Protein AF-Q57XA1-F1 (afdb_monomer_lite)

Sequence (228 aa):
MVARLRQYEQRHKIPHQPVVREASSTSRVACGVATNNVSLFPSSASLSAKTSRSQSVKPSIHKIPSRSLSLVQSVSSKTSTRKEMASLTREAAEMLNPTHRLKGLASIDVPDELFHGVEFAPPPQCFRPAWSLIGTFKTDVHTLVSVDTYEGSVKWYQQSPKGGFHRMCASTSVITSVQMANAEGSPLGEYLVVINTSIRPSRITFGFKKSTDARKMVVLLTPPPHHA

GO terms:
  GO:0000776 kinetochore (C, IDA)
  GO:0007059 chromosome segregation (P, IMP)
  GO:0005515 protein binding (F, IPI)

pLDDT: mean 72.62, std 19.36, range [41.16, 98.12]

Secondary structure (DSSP, 8-state):
-GGGTTTTTTS----------------------------------------------PPP--PPP--PPP-PPP------------------SSS---------TT-----GGGGTT---PPPPEEE--SEEEETTEEEE--SPEEEETTTTEEEEEEE-TTS-EEEEEEEGGGEEEEEEEE-TT-TT-SEEEEEEESSSSSEEEEEES-HHHHHHHHHHHSPPP---

Radius of gyration: 30.17 Å; chains: 1; bounding box: 62×92×66 Å

InterPro domains:
  IPR057317 PH-like domain, trypanosoma [PF23732] (126-222)

Organism: Trypanosoma brucei brucei (strain 927/4 GUTat10.1) (NCBI:txid185431)

Foldseek 3Di:
DVVVPVVVVVPPPDDDDDDDDDPPPDPDPDDDDPPPDDDPDDDDDDDDDDDDDDDDDDDDDDDDDDDDDDDDDDDDDDDDDDDDDDDDDDDPPVVPPPPVPVPDVDPDPDPPVVCVPVPPQPDWDWFAFQWKDFQHDIDGFPWIFTQRLPQQKTWGWTQDPVGDIDIDMDGLVFFPAWDWDADPPDPRARIKIWTAGNDPVRIMITGHNDPVRSVVVRVSSGPDPPPD

Structure (mmCIF, N/CA/C/O backbone):
data_AF-Q57XA1-F1
#
_entry.id   AF-Q57XA1-F1
#
loop_
_atom_site.group_PDB
_atom_site.id
_atom_site.type_symbol
_atom_site.label_atom_id
_atom_site.label_alt_id
_atom_site.label_comp_id
_atom_site.label_asym_id
_atom_site.label_entity_id
_atom_site.label_seq_id
_atom_site.pdbx_PDB_ins_code
_atom_site.Cartn_x
_atom_site.Cartn_y
_atom_site.Cartn_z
_atom_site.occupancy
_atom_site.B_iso_or_equiv
_atom_site.auth_seq_id
_atom_site.auth_comp_id
_atom_site.auth_asym_id
_atom_site.auth_atom_id
_atom_site.pdbx_PDB_model_num
ATOM 1 N N . MET A 1 1 ? -9.920 48.687 42.614 1.00 55.25 1 MET A N 1
ATOM 2 C CA . MET A 1 1 ? -10.272 47.894 41.408 1.00 55.25 1 MET A CA 1
ATOM 3 C C . MET A 1 1 ? -10.346 46.381 41.648 1.00 55.25 1 MET A C 1
ATOM 5 O O . MET A 1 1 ? -11.162 45.736 41.009 1.00 55.25 1 MET A O 1
ATOM 9 N N . VAL A 1 2 ? -9.581 45.815 42.591 1.00 54.84 2 VAL A N 1
ATOM 10 C CA . VAL A 1 2 ? -9.516 44.357 42.846 1.00 54.84 2 VAL A CA 1
ATOM 11 C C . VAL A 1 2 ? -10.829 43.743 43.378 1.00 54.84 2 VAL A C 1
ATOM 13 O O . VAL A 1 2 ? -11.123 42.584 43.112 1.00 54.84 2 VAL A O 1
ATOM 16 N N . ALA A 1 3 ? -11.685 44.522 44.049 1.00 56.94 3 ALA A N 1
ATOM 17 C CA . ALA A 1 3 ? -12.933 44.009 44.626 1.00 56.94 3 ALA A CA 1
ATOM 18 C C . ALA A 1 3 ? -14.027 43.647 43.596 1.00 56.94 3 ALA A C 1
ATOM 20 O O . ALA A 1 3 ? -14.926 42.877 43.920 1.00 56.94 3 ALA A O 1
ATOM 21 N N . ARG A 1 4 ? -13.961 44.149 42.351 1.00 55.81 4 ARG A N 1
ATOM 22 C CA . ARG A 1 4 ? -14.987 43.855 41.328 1.00 55.81 4 ARG A CA 1
ATOM 23 C C . ARG A 1 4 ? -14.787 42.523 40.598 1.00 55.81 4 ARG A C 1
ATOM 25 O O . ARG A 1 4 ? -15.736 42.029 40.002 1.00 55.81 4 ARG A O 1
ATOM 32 N N . LEU A 1 5 ? -13.601 41.917 40.668 1.00 55.25 5 LEU A N 1
ATOM 33 C CA . LEU A 1 5 ? -13.306 40.679 39.935 1.00 55.25 5 LEU A CA 1
ATOM 34 C C . LEU A 1 5 ? -13.911 39.424 40.585 1.00 55.25 5 LEU A C 1
ATOM 36 O O . LEU A 1 5 ? -14.306 38.510 39.869 1.00 55.25 5 LEU A O 1
ATOM 40 N N . ARG A 1 6 ? -14.102 39.397 41.912 1.00 58.38 6 ARG A N 1
ATOM 41 C CA . ARG A 1 6 ? -14.698 38.223 42.586 1.00 58.38 6 ARG A CA 1
ATOM 42 C C . ARG A 1 6 ? -16.194 38.045 42.325 1.00 58.38 6 ARG A C 1
ATOM 44 O O . ARG A 1 6 ? -16.703 36.940 42.458 1.00 58.38 6 ARG A O 1
ATOM 51 N N . GLN A 1 7 ? -16.905 39.100 41.933 1.00 62.75 7 GLN A N 1
ATOM 52 C CA . GLN A 1 7 ? -18.352 39.013 41.720 1.00 62.75 7 GLN A CA 1
ATOM 53 C C . GLN A 1 7 ? -18.722 38.410 40.352 1.00 62.75 7 GLN A C 1
ATOM 55 O O . GLN A 1 7 ? -19.844 37.939 40.176 1.00 62.75 7 GLN A O 1
ATOM 60 N N . TYR A 1 8 ? -17.788 38.380 39.394 1.00 57.25 8 TYR A N 1
ATOM 61 C CA . TYR A 1 8 ? -18.039 37.821 38.061 1.00 57.25 8 TYR A CA 1
ATOM 62 C C . TYR A 1 8 ? -17.941 36.287 38.039 1.00 57.25 8 TYR A C 1
ATOM 64 O O . TYR A 1 8 ? -18.699 35.619 37.339 1.00 57.25 8 TYR A O 1
ATOM 72 N N . GLU A 1 9 ? -17.073 35.710 38.873 1.00 58.28 9 GLU A N 1
ATOM 73 C CA . GLU A 1 9 ? -16.818 34.263 38.892 1.00 58.28 9 GLU A CA 1
ATOM 74 C C . GLU A 1 9 ? -18.008 33.444 39.427 1.00 58.28 9 GLU A C 1
ATOM 76 O O . GLU A 1 9 ? -18.169 32.269 39.106 1.00 58.28 9 GLU A O 1
ATOM 81 N N . GLN A 1 10 ? -18.910 34.070 40.187 1.00 62.03 10 GLN A N 1
ATOM 82 C CA . GLN A 1 10 ? -20.033 33.372 40.816 1.00 62.03 10 GLN A CA 1
ATOM 83 C C . GLN A 1 10 ? -21.253 33.179 39.898 1.00 62.03 10 GLN A C 1
ATOM 85 O O . GLN A 1 10 ? -22.143 32.400 40.237 1.00 62.03 10 GLN A O 1
ATOM 90 N N . ARG A 1 11 ? -21.314 33.845 38.733 1.00 64.69 11 ARG A N 1
ATOM 91 C CA . ARG A 1 11 ? -22.500 33.807 37.849 1.00 64.69 11 ARG A CA 1
ATOM 92 C C . ARG A 1 11 ? -22.441 32.799 36.700 1.00 64.69 11 ARG A C 1
ATOM 94 O O . ARG A 1 11 ? -23.468 32.567 36.075 1.00 64.69 11 ARG A O 1
ATOM 101 N N . HIS A 1 12 ? -21.305 32.147 36.455 1.00 59.97 12 HIS A N 1
ATOM 102 C CA . HIS A 1 12 ? -21.148 31.216 35.326 1.00 59.97 12 HIS A CA 1
ATOM 103 C C . HIS A 1 12 ? -20.945 29.756 35.750 1.00 59.97 12 HIS A C 1
ATOM 105 O O . HIS A 1 12 ? -20.229 28.996 35.101 1.00 59.97 12 HIS A O 1
ATOM 111 N N . LYS A 1 13 ? -21.611 29.333 36.831 1.00 59.94 13 LYS A N 1
ATOM 112 C CA . LYS A 1 13 ? -21.664 27.921 37.222 1.00 59.94 13 LYS A CA 1
ATOM 113 C C . LYS A 1 13 ? -22.643 27.185 36.299 1.00 59.94 13 LYS A C 1
ATOM 115 O O . LYS A 1 13 ? -23.842 27.134 36.555 1.00 59.94 13 LYS A O 1
ATOM 120 N N . ILE A 1 14 ? -22.119 26.680 35.185 1.00 70.25 14 ILE A N 1
ATOM 121 C CA . ILE A 1 14 ? -22.857 25.876 34.206 1.00 70.25 14 ILE A CA 1
ATOM 122 C C . ILE A 1 14 ? -23.334 24.587 34.903 1.00 70.25 14 ILE A C 1
ATOM 124 O O . ILE A 1 14 ? -22.508 23.877 35.484 1.00 70.25 14 ILE A O 1
ATOM 128 N N . PRO A 1 15 ? -24.642 24.270 34.891 1.00 67.56 15 PRO A N 1
ATOM 129 C CA . PRO A 1 15 ? -25.155 23.046 35.489 1.00 67.56 15 PRO A CA 1
ATOM 130 C C . PRO A 1 15 ? -24.659 21.828 34.701 1.00 67.56 15 PRO A C 1
ATOM 132 O O . PRO A 1 15 ? -24.890 21.703 33.499 1.00 67.56 15 PRO A O 1
ATOM 135 N N . HIS A 1 16 ? -23.968 20.928 35.401 1.00 58.66 16 HIS A N 1
ATOM 136 C CA . HIS A 1 16 ? -23.569 19.623 34.891 1.00 58.66 16 HIS A CA 1
ATOM 137 C C . HIS A 1 16 ? -24.815 18.822 34.490 1.00 58.66 16 HIS A C 1
ATOM 139 O O . HIS A 1 16 ? -25.576 18.374 35.344 1.00 58.66 16 HIS A O 1
ATOM 145 N N . GLN A 1 17 ? -25.013 18.638 33.185 1.00 60.62 17 GLN A N 1
ATOM 146 C CA . GLN A 1 17 ? -25.978 17.683 32.648 1.00 60.62 17 GLN A CA 1
ATOM 147 C C . GLN A 1 17 ? -25.493 16.250 32.949 1.00 60.62 17 GLN A C 1
ATOM 149 O O . GLN A 1 17 ? -24.333 15.932 32.658 1.00 60.62 17 GLN A O 1
ATOM 154 N N . PRO A 1 18 ? -26.331 15.378 33.537 1.00 64.50 18 PRO A N 1
ATOM 155 C CA . PRO A 1 18 ? -25.977 13.988 33.785 1.00 64.50 18 PRO A CA 1
ATOM 156 C C . PRO A 1 18 ? -25.873 13.224 32.459 1.00 64.50 18 PRO A C 1
ATOM 158 O O . PRO A 1 18 ? -26.825 13.129 31.689 1.00 64.50 18 PRO A O 1
ATOM 161 N N . VAL A 1 19 ? -24.692 12.663 32.200 1.00 65.19 19 VAL A N 1
ATOM 162 C CA . VAL A 1 19 ? -24.427 11.792 31.051 1.00 65.19 19 VAL A CA 1
ATOM 163 C C . VAL A 1 19 ? -25.206 10.488 31.234 1.00 65.19 19 VAL A C 1
ATOM 165 O O . VAL A 1 19 ? -24.823 9.627 32.028 1.00 65.19 19 VAL A O 1
ATOM 168 N N . VAL A 1 20 ? -26.303 10.344 30.491 1.00 63.12 20 VAL A N 1
ATOM 169 C CA . VAL A 1 20 ? -27.040 9.086 30.346 1.00 63.12 20 VAL A CA 1
ATOM 170 C C . VAL A 1 20 ? -26.136 8.108 29.594 1.00 63.12 20 VAL A C 1
ATOM 172 O O . VAL A 1 20 ? -25.874 8.261 28.404 1.00 63.12 20 VAL A O 1
ATOM 175 N N . ARG A 1 21 ? -25.591 7.124 30.314 1.00 55.25 21 ARG A N 1
ATOM 176 C CA . ARG A 1 21 ? -24.810 6.028 29.735 1.00 55.25 21 ARG A CA 1
ATOM 177 C C . ARG A 1 21 ? -25.767 5.034 29.080 1.00 55.25 21 ARG A C 1
ATOM 179 O O . ARG A 1 21 ? -26.383 4.228 29.770 1.00 55.25 21 ARG A O 1
ATOM 186 N N . GLU A 1 22 ? -25.865 5.078 27.755 1.00 53.50 22 GLU A N 1
ATOM 187 C CA . GLU A 1 22 ? -26.453 3.997 26.964 1.00 53.50 22 GLU A CA 1
ATOM 188 C C . GLU A 1 22 ? -25.633 2.716 27.165 1.00 53.50 22 GLU A C 1
ATOM 190 O O . GLU A 1 22 ? -24.450 2.631 26.823 1.00 53.50 22 GLU A O 1
ATOM 195 N N . ALA A 1 23 ? -26.274 1.712 27.758 1.00 54.72 23 ALA A N 1
ATOM 196 C CA . ALA A 1 23 ? -25.732 0.378 27.932 1.00 54.72 23 ALA A CA 1
ATOM 197 C C . ALA A 1 23 ? -25.666 -0.332 26.570 1.00 54.72 23 ALA A C 1
ATOM 199 O O . ALA A 1 23 ? -26.558 -1.088 26.194 1.00 54.72 23 ALA A O 1
ATOM 200 N N . SER A 1 24 ? -24.594 -0.091 25.815 1.00 55.84 24 SER A N 1
ATOM 201 C CA . SER A 1 24 ? -24.263 -0.904 24.644 1.00 55.84 24 SER A CA 1
ATOM 202 C C . SER A 1 24 ? -23.835 -2.297 25.107 1.00 55.84 24 SER A C 1
ATOM 204 O O . SER A 1 24 ? -22.686 -2.529 25.495 1.00 55.84 24 SER A O 1
ATOM 206 N N . SER A 1 25 ? -24.805 -3.212 25.095 1.00 53.91 25 SER A N 1
ATOM 207 C CA . SER A 1 25 ? -24.662 -4.642 25.362 1.00 53.91 25 SER A CA 1
ATOM 208 C C . SER A 1 25 ? -23.719 -5.270 24.332 1.00 53.91 25 SER A C 1
ATOM 210 O O . SER A 1 25 ? -24.121 -5.729 23.265 1.00 53.91 25 SER A O 1
ATOM 212 N N . THR A 1 26 ? -22.420 -5.231 24.620 1.00 57.88 26 THR A N 1
ATOM 213 C CA . THR A 1 26 ? -21.396 -5.885 23.807 1.00 57.88 26 THR A CA 1
ATOM 214 C C . THR A 1 26 ? -21.153 -7.276 24.374 1.00 57.88 26 THR A C 1
ATOM 216 O O . THR A 1 26 ? -20.408 -7.473 25.333 1.00 57.88 26 THR A O 1
ATOM 219 N N . SER A 1 27 ? -21.840 -8.249 23.774 1.00 59.44 27 SER A N 1
ATOM 220 C CA . SER A 1 27 ? -21.595 -9.680 23.948 1.00 59.44 27 SER A CA 1
ATOM 221 C C . SER A 1 27 ? -20.116 -9.980 23.682 1.00 59.44 27 SER A C 1
ATOM 223 O O . SER A 1 27 ? -19.640 -9.927 22.546 1.00 59.44 27 SER A O 1
ATOM 225 N N . ARG A 1 28 ? -19.358 -10.233 24.753 1.00 51.03 28 ARG A N 1
ATOM 226 C CA . ARG A 1 28 ? -17.953 -10.640 24.688 1.00 51.03 28 ARG A CA 1
ATOM 227 C C . ARG A 1 28 ? -17.901 -12.135 24.397 1.00 51.03 28 ARG A C 1
ATOM 229 O O . ARG A 1 28 ? -17.981 -12.950 25.311 1.00 51.03 28 ARG A O 1
ATOM 236 N N . VAL A 1 29 ? -17.741 -12.498 23.128 1.00 51.69 29 VAL A N 1
ATOM 237 C CA . VAL A 1 29 ? -17.337 -13.858 22.755 1.00 51.69 29 VAL A CA 1
ATOM 238 C C . VAL A 1 29 ? -15.862 -14.014 23.123 1.00 51.69 29 VAL A C 1
ATOM 240 O O . VAL A 1 29 ? -14.973 -13.477 22.464 1.00 51.69 29 VAL A O 1
ATOM 243 N N . ALA A 1 30 ? -15.611 -14.708 24.231 1.00 48.28 30 ALA A N 1
ATOM 244 C CA . ALA A 1 30 ? -14.282 -15.085 24.682 1.00 48.28 30 ALA A CA 1
ATOM 245 C C . ALA A 1 30 ? -13.716 -16.177 23.759 1.00 48.28 30 ALA A C 1
ATOM 247 O O . ALA A 1 30 ? -13.970 -17.363 23.948 1.00 48.28 30 ALA A O 1
ATOM 248 N N . CYS A 1 31 ? -12.939 -15.786 22.750 1.00 51.84 31 CYS A N 1
ATOM 249 C CA . CYS A 1 31 ? -12.076 -16.727 22.044 1.00 51.84 31 CYS A CA 1
ATOM 250 C C . CYS A 1 31 ? -10.850 -17.005 22.920 1.00 51.84 31 CYS A C 1
ATOM 252 O O . CYS A 1 31 ? -9.951 -16.171 23.027 1.00 51.84 31 CYS A O 1
ATOM 254 N N . GLY A 1 32 ? -10.828 -18.175 23.561 1.00 47.22 32 GLY A N 1
ATOM 255 C CA . GLY A 1 32 ? -9.640 -18.701 24.224 1.00 47.22 32 GLY A CA 1
ATOM 256 C C . GLY A 1 32 ? -8.513 -18.871 23.207 1.00 47.22 32 GLY A C 1
ATOM 257 O O . GLY A 1 32 ? -8.573 -19.742 22.342 1.00 47.22 32 GLY A O 1
ATOM 258 N N . VAL A 1 33 ? -7.492 -18.020 23.288 1.00 57.66 33 VAL A N 1
ATOM 259 C CA . VAL A 1 33 ? -6.259 -18.180 22.516 1.00 57.66 33 VAL A CA 1
ATOM 260 C C . VAL A 1 33 ? -5.335 -19.073 23.331 1.00 57.66 33 VAL A C 1
ATOM 262 O O . VAL A 1 33 ? -4.803 -18.658 24.358 1.00 57.66 33 VAL A O 1
ATOM 265 N N . ALA A 1 34 ? -5.172 -20.313 22.874 1.00 52.56 34 ALA A N 1
ATOM 266 C CA . ALA A 1 34 ? -4.172 -21.236 23.386 1.00 52.56 34 ALA A CA 1
ATOM 267 C C . ALA A 1 34 ? -2.777 -20.619 23.200 1.00 52.56 34 ALA A C 1
ATOM 269 O O . ALA A 1 34 ? -2.277 -20.478 22.081 1.00 52.56 34 ALA A O 1
ATOM 270 N N . THR A 1 35 ? -2.160 -20.216 24.307 1.00 57.16 35 THR A N 1
ATOM 271 C CA . THR A 1 35 ? -0.781 -19.739 24.352 1.00 57.16 35 THR A CA 1
ATOM 272 C C . THR A 1 35 ? 0.154 -20.933 24.220 1.00 57.16 35 THR A C 1
ATOM 274 O O . THR A 1 35 ? 0.635 -21.480 25.212 1.00 57.16 35 THR A O 1
ATOM 277 N N . ASN A 1 36 ? 0.423 -21.353 22.986 1.00 57.50 36 ASN A N 1
ATOM 278 C CA . ASN A 1 36 ? 1.585 -22.189 22.730 1.00 57.50 36 ASN A CA 1
ATOM 279 C C . ASN A 1 36 ? 2.819 -21.302 22.896 1.00 57.50 36 ASN A C 1
ATOM 281 O O . ASN A 1 36 ? 3.111 -20.448 22.059 1.00 57.50 36 ASN A O 1
ATOM 285 N N . ASN A 1 37 ? 3.481 -21.478 24.037 1.00 53.44 37 ASN A N 1
ATOM 286 C CA . ASN A 1 37 ? 4.778 -20.914 24.370 1.00 53.44 37 ASN A CA 1
ATOM 287 C C . ASN A 1 37 ? 5.762 -21.166 23.218 1.00 53.44 37 ASN A C 1
ATOM 289 O O . ASN A 1 37 ? 6.273 -22.271 23.065 1.00 53.44 37 ASN A O 1
ATOM 293 N N . VAL A 1 38 ? 6.028 -20.145 22.405 1.00 54.25 38 VAL A N 1
ATOM 294 C CA . VAL A 1 38 ? 7.153 -20.146 21.466 1.00 54.25 38 VAL A CA 1
ATOM 295 C C . VAL A 1 38 ? 8.277 -19.373 22.142 1.00 54.25 38 VAL A C 1
ATOM 297 O O . VAL A 1 38 ? 8.295 -18.142 22.141 1.00 54.25 38 VAL A O 1
ATOM 300 N N . SER A 1 39 ? 9.187 -20.106 22.782 1.00 60.47 39 SER A N 1
ATOM 301 C CA . SER A 1 39 ? 10.450 -19.567 23.275 1.00 60.47 39 SER A CA 1
ATOM 302 C C . SER A 1 39 ? 11.346 -19.224 22.080 1.00 60.47 39 SER A C 1
ATOM 304 O O . SER A 1 39 ? 11.747 -20.082 21.299 1.00 60.47 39 SER A O 1
ATOM 306 N N . LEU A 1 40 ? 11.653 -17.938 21.918 1.00 60.56 40 LEU A N 1
ATOM 307 C CA . LEU A 1 40 ? 12.571 -17.424 20.901 1.00 60.56 40 LEU A CA 1
ATOM 308 C C . LEU A 1 40 ? 13.984 -17.290 21.484 1.00 60.56 40 LEU A C 1
ATOM 310 O O . LEU A 1 40 ? 14.486 -16.180 21.585 1.00 60.56 40 LEU A O 1
ATOM 314 N N . PHE A 1 41 ? 14.620 -18.394 21.885 1.00 54.44 41 PHE A N 1
ATOM 315 C CA . PHE A 1 41 ? 16.066 -18.404 22.164 1.00 54.44 41 PHE A CA 1
ATOM 316 C C . PHE A 1 41 ? 16.692 -19.776 21.865 1.00 54.44 41 PHE A C 1
ATOM 318 O O . PHE A 1 41 ? 16.782 -20.619 22.755 1.00 54.44 41 PHE A O 1
ATOM 325 N N . PRO A 1 42 ? 17.175 -20.023 20.637 1.00 54.53 42 PRO A N 1
ATOM 326 C CA . PRO A 1 42 ? 18.222 -21.003 20.411 1.00 54.53 42 PRO A CA 1
ATOM 327 C C . PRO A 1 42 ? 19.572 -20.344 20.716 1.00 54.53 42 PRO A C 1
ATOM 329 O O . PRO A 1 42 ? 20.104 -19.566 19.927 1.00 54.53 42 PRO A O 1
ATOM 332 N N . SER A 1 43 ? 20.085 -20.641 21.909 1.00 50.31 43 SER A N 1
ATOM 333 C CA . SER A 1 43 ? 21.456 -20.349 22.314 1.00 50.31 43 SER A CA 1
ATOM 334 C C . SER A 1 43 ? 22.431 -21.120 21.422 1.00 50.31 43 SER A C 1
ATOM 336 O O . SER A 1 43 ? 22.258 -22.312 21.172 1.00 50.31 43 SER A O 1
ATOM 338 N N . SER A 1 44 ? 23.455 -20.420 20.950 1.00 47.56 44 SER A N 1
ATOM 339 C CA . SER A 1 44 ? 24.614 -20.937 20.229 1.00 47.56 44 SER A CA 1
ATOM 340 C C . SER A 1 44 ? 25.306 -22.082 20.982 1.00 47.56 44 SER A C 1
ATOM 342 O O . SER A 1 44 ? 25.594 -21.911 22.163 1.00 47.56 44 SER A O 1
ATOM 344 N N . ALA A 1 45 ? 25.626 -23.191 20.297 1.00 45.53 45 ALA A N 1
ATOM 345 C CA . ALA A 1 45 ? 26.925 -23.889 20.355 1.00 45.53 45 ALA A CA 1
ATOM 346 C C . ALA A 1 45 ? 26.914 -25.253 19.622 1.00 45.53 45 ALA A C 1
ATOM 348 O O . ALA A 1 45 ? 26.130 -26.145 19.925 1.00 45.53 45 ALA A O 1
ATOM 349 N N . SER A 1 46 ? 27.867 -25.375 18.691 1.00 51.81 46 SER A N 1
ATOM 350 C CA . SER A 1 46 ? 28.713 -26.540 18.368 1.00 51.81 46 SER A CA 1
ATOM 351 C C . SER A 1 46 ? 28.113 -27.916 18.014 1.00 51.81 46 SER A C 1
ATOM 353 O O . SER A 1 46 ? 27.643 -28.663 18.863 1.00 51.81 46 SER A O 1
ATOM 355 N N . LEU A 1 47 ? 28.344 -28.279 16.745 1.00 46.78 47 LEU A N 1
ATOM 356 C CA . LEU A 1 47 ? 28.941 -29.534 16.254 1.00 46.78 47 LEU A CA 1
ATOM 357 C C . LEU A 1 47 ? 28.552 -30.850 16.958 1.00 46.78 47 LEU A C 1
ATOM 359 O O . LEU A 1 47 ? 29.168 -31.243 17.941 1.00 46.78 47 LEU A O 1
ATOM 363 N N . SER A 1 48 ? 27.687 -31.635 16.313 1.00 49.09 48 SER A N 1
ATOM 364 C CA . SER A 1 48 ? 27.927 -33.075 16.149 1.00 49.09 48 SER A CA 1
ATOM 365 C C . SER A 1 48 ? 27.056 -33.623 15.021 1.00 49.09 48 SER A C 1
ATOM 367 O O . SER A 1 48 ? 25.835 -33.711 15.128 1.00 49.09 48 SER A O 1
ATOM 369 N N . ALA A 1 49 ? 27.700 -33.968 13.909 1.00 46.72 49 ALA A N 1
ATOM 370 C CA . ALA A 1 49 ? 27.102 -34.759 12.850 1.00 46.72 49 ALA A CA 1
ATOM 371 C C . ALA A 1 49 ? 26.971 -36.204 13.342 1.00 46.72 49 ALA A C 1
ATOM 373 O O . ALA A 1 49 ? 27.984 -36.854 13.590 1.00 46.72 49 ALA A O 1
ATOM 374 N N . LYS A 1 50 ? 25.747 -36.727 13.452 1.00 49.50 50 LYS A N 1
ATOM 375 C CA . LYS A 1 50 ? 25.511 -38.174 13.472 1.00 49.50 50 LYS A CA 1
ATOM 376 C C . LYS A 1 50 ? 24.145 -38.519 12.888 1.00 49.50 50 LYS A C 1
ATOM 378 O O . LYS A 1 50 ? 23.093 -38.243 13.448 1.00 49.50 50 LYS A O 1
ATOM 383 N N . THR A 1 51 ? 24.247 -39.131 11.718 1.00 43.97 51 THR A N 1
ATOM 384 C CA . THR A 1 51 ? 23.295 -39.953 10.983 1.00 43.97 51 THR A CA 1
ATOM 385 C C . THR A 1 51 ? 22.416 -40.829 11.877 1.00 43.97 51 THR A C 1
ATOM 387 O O . THR A 1 51 ? 22.922 -41.720 12.555 1.00 43.97 51 THR A O 1
ATOM 390 N N . SER A 1 52 ? 21.097 -40.686 11.760 1.00 49.03 52 SER A N 1
ATOM 391 C CA . SER A 1 52 ? 20.153 -41.760 12.096 1.00 49.03 52 SER A CA 1
ATOM 392 C C . SER A 1 52 ? 18.812 -41.585 11.376 1.00 49.03 52 SER A C 1
ATOM 394 O O . SER A 1 52 ? 17.897 -40.880 11.782 1.00 49.03 52 SER A O 1
ATOM 396 N N . ARG A 1 53 ? 18.743 -42.302 10.256 1.00 43.78 53 ARG A N 1
ATOM 397 C CA . ARG A 1 53 ? 17.582 -42.934 9.621 1.00 43.78 53 ARG A CA 1
ATOM 398 C C . ARG A 1 53 ? 16.452 -43.280 10.610 1.00 43.78 53 ARG A C 1
ATOM 400 O O . ARG A 1 53 ? 16.650 -44.130 11.470 1.00 43.78 53 ARG A O 1
ATOM 407 N N . SER A 1 54 ? 15.257 -42.715 10.425 1.00 47.03 54 SER A N 1
ATOM 408 C CA . SER A 1 54 ? 13.964 -43.288 10.860 1.00 47.03 54 SER A CA 1
ATOM 409 C C . SER A 1 54 ? 12.818 -42.558 10.150 1.00 47.03 54 SER A C 1
ATOM 411 O O . SER A 1 54 ? 12.680 -41.349 10.254 1.00 47.03 54 SER A O 1
ATOM 413 N N . GLN A 1 55 ? 12.222 -43.205 9.147 1.00 47.22 55 GLN A N 1
ATOM 414 C CA . GLN A 1 55 ? 10.922 -43.893 9.214 1.00 47.22 55 GLN A CA 1
ATOM 415 C C . GLN A 1 55 ? 9.702 -42.952 9.236 1.00 47.22 55 GLN A C 1
ATOM 417 O O . GLN A 1 55 ? 9.179 -42.566 10.271 1.00 47.22 55 GLN A O 1
ATOM 422 N N . SER A 1 56 ? 9.263 -42.634 8.014 1.00 42.69 56 SER A N 1
ATOM 423 C CA . SER A 1 56 ? 7.878 -42.672 7.522 1.00 42.69 56 SER A CA 1
ATOM 424 C C . SER A 1 56 ? 6.780 -42.921 8.566 1.00 42.69 56 SER A C 1
ATOM 426 O O . SER A 1 56 ? 6.501 -44.069 8.909 1.00 42.69 56 SER A O 1
ATOM 428 N N . VAL A 1 57 ? 6.033 -41.871 8.912 1.00 53.09 57 VAL A N 1
ATOM 429 C CA . VAL A 1 57 ? 4.663 -41.996 9.428 1.00 53.09 57 VAL A CA 1
ATOM 430 C C . VAL A 1 57 ? 3.754 -41.052 8.636 1.00 53.09 57 VAL A C 1
ATOM 432 O O . VAL A 1 57 ? 3.927 -39.836 8.644 1.00 53.09 57 VAL A O 1
ATOM 435 N N . LYS A 1 58 ? 2.807 -41.653 7.906 1.00 45.62 58 LYS A N 1
ATOM 436 C CA . LYS A 1 58 ? 1.730 -41.009 7.137 1.00 45.62 58 LYS A CA 1
ATOM 437 C C . LYS A 1 58 ? 0.748 -40.292 8.076 1.00 45.62 58 LYS A C 1
ATOM 439 O O . LYS A 1 58 ? 0.171 -40.967 8.928 1.00 45.62 58 LYS A O 1
ATOM 444 N N . PRO A 1 59 ? 0.438 -39.000 7.874 1.00 60.03 59 PRO A N 1
ATOM 445 C CA . PRO A 1 59 ? -0.748 -38.390 8.458 1.00 60.03 59 PRO A CA 1
ATOM 446 C C . PRO A 1 59 ? -1.969 -38.606 7.555 1.00 60.03 59 PRO A C 1
ATOM 448 O O . PRO A 1 59 ? -1.947 -38.360 6.350 1.00 60.03 59 PRO A O 1
ATOM 451 N N . SER A 1 60 ? -3.018 -39.111 8.192 1.00 55.47 60 SER A N 1
ATOM 452 C CA . SER A 1 60 ? -4.318 -39.498 7.655 1.00 55.47 60 SER A CA 1
ATOM 453 C C . SER A 1 60 ? -5.117 -38.322 7.075 1.00 55.47 60 SER A C 1
ATOM 455 O O . SER A 1 60 ? -5.119 -37.213 7.605 1.00 55.47 60 SER A O 1
ATOM 457 N N . ILE A 1 61 ? -5.820 -38.607 5.980 1.00 52.91 61 ILE A N 1
ATOM 458 C CA . ILE A 1 61 ? -6.660 -37.705 5.190 1.00 52.91 61 ILE A CA 1
ATOM 459 C C . ILE A 1 61 ? -8.008 -37.538 5.905 1.00 52.91 61 ILE A C 1
ATOM 461 O O . ILE A 1 61 ? -8.867 -38.417 5.818 1.00 52.91 61 ILE A O 1
ATOM 465 N N . HIS A 1 62 ? -8.235 -36.409 6.580 1.00 52.72 62 HIS A N 1
ATOM 466 C CA . HIS A 1 62 ? -9.581 -36.046 7.026 1.00 52.72 62 HIS A CA 1
ATOM 467 C C . HIS A 1 62 ? -10.289 -35.180 5.979 1.00 52.72 62 HIS A C 1
ATOM 469 O O . HIS A 1 62 ? -9.895 -34.058 5.673 1.00 52.72 62 HIS A O 1
ATOM 475 N N . LYS A 1 63 ? -11.342 -35.779 5.411 1.00 51.38 63 LYS A N 1
ATOM 476 C CA . LYS A 1 63 ? -12.281 -35.228 4.431 1.00 51.38 63 LYS A CA 1
ATOM 477 C C . LYS A 1 63 ? -12.971 -33.979 4.986 1.00 51.38 63 LYS A C 1
ATOM 479 O O . LYS A 1 63 ? -13.656 -34.056 6.002 1.00 51.38 63 LYS A O 1
ATOM 484 N N . ILE A 1 64 ? -12.839 -32.858 4.281 1.00 59.03 64 ILE A N 1
ATOM 485 C CA . ILE A 1 64 ? -13.628 -31.645 4.515 1.00 59.03 64 ILE A CA 1
ATOM 486 C C . ILE A 1 64 ? -14.858 -31.708 3.592 1.00 59.03 64 ILE A C 1
ATOM 488 O O . ILE A 1 64 ? -14.683 -31.881 2.384 1.00 59.03 64 ILE A O 1
ATOM 492 N N . PRO A 1 65 ? -16.091 -31.596 4.118 1.00 57.66 65 PRO A N 1
ATOM 493 C CA . PRO A 1 65 ? -17.301 -31.632 3.308 1.00 57.66 65 PRO A CA 1
ATOM 494 C C . PRO A 1 65 ? -17.486 -30.323 2.531 1.00 57.66 65 PRO A C 1
ATOM 496 O O . PRO A 1 65 ? -17.566 -29.231 3.095 1.00 57.66 65 PRO A O 1
ATOM 499 N N . SER A 1 66 ? -17.562 -30.462 1.210 1.00 54.00 66 SER A N 1
ATOM 500 C CA . SER A 1 66 ? -17.834 -29.407 0.239 1.00 54.00 66 SER A CA 1
ATOM 501 C C . SER A 1 66 ? -19.261 -28.883 0.415 1.00 54.00 66 SER A C 1
ATOM 503 O O . SER A 1 66 ? -20.226 -29.578 0.104 1.00 54.00 66 SER A O 1
ATOM 505 N N . ARG A 1 67 ? -19.411 -27.655 0.919 1.00 50.53 67 ARG A N 1
ATOM 506 C CA . ARG A 1 67 ? -20.706 -26.968 0.991 1.00 50.53 67 ARG A CA 1
ATOM 507 C C . ARG A 1 67 ? -20.870 -26.103 -0.259 1.00 50.53 67 ARG A C 1
ATOM 509 O O . ARG A 1 67 ? -20.143 -25.134 -0.455 1.00 50.53 67 ARG A O 1
ATOM 516 N N . SER A 1 68 ? -21.798 -26.512 -1.115 1.00 55.19 68 SER A N 1
ATOM 517 C CA . SER A 1 68 ? -22.228 -25.835 -2.338 1.00 55.19 68 SER A CA 1
ATOM 518 C C . SER A 1 68 ? -22.815 -24.456 -2.030 1.00 55.19 68 SER A C 1
ATOM 520 O O . SER A 1 68 ? -23.779 -24.353 -1.271 1.00 55.19 68 SER A O 1
ATOM 522 N N . LEU A 1 69 ? -22.247 -23.406 -2.624 1.00 55.97 69 LEU A N 1
ATOM 523 C CA . LEU A 1 69 ? -22.789 -22.050 -2.583 1.00 55.97 69 LEU A CA 1
ATOM 524 C C . LEU A 1 69 ? -23.757 -21.871 -3.756 1.00 55.97 69 LEU A C 1
ATOM 526 O O . LEU A 1 69 ? -23.379 -22.014 -4.918 1.00 55.97 69 LEU A O 1
ATOM 530 N N . SER A 1 70 ? -25.019 -21.610 -3.430 1.00 61.62 70 SER A N 1
ATOM 531 C CA . SER A 1 70 ? -26.093 -21.347 -4.381 1.00 61.62 70 SER A CA 1
ATOM 532 C C . SER A 1 70 ? -25.961 -19.951 -4.990 1.00 61.62 70 SER A C 1
ATOM 534 O O . SER A 1 70 ? -25.852 -18.952 -4.280 1.00 61.62 70 SER A O 1
ATOM 536 N N . LEU A 1 71 ? -26.014 -19.927 -6.318 1.00 56.44 71 LEU A N 1
ATOM 537 C CA . LEU A 1 71 ? -26.053 -18.779 -7.215 1.00 56.44 71 LEU A CA 1
ATOM 538 C C . LEU A 1 71 ? -27.342 -17.967 -6.990 1.00 56.44 71 LEU A C 1
ATOM 540 O O . LEU A 1 71 ? -28.426 -18.442 -7.322 1.00 56.44 71 LEU A O 1
ATOM 544 N N . VAL A 1 72 ? -27.242 -16.756 -6.435 1.00 56.53 72 VAL A N 1
ATOM 545 C CA . VAL A 1 72 ? -28.385 -15.833 -6.337 1.00 56.53 72 VAL A CA 1
ATOM 546 C C . VAL A 1 72 ? -28.310 -14.849 -7.495 1.00 56.53 72 VAL A C 1
ATOM 548 O O . VAL A 1 72 ? -27.327 -14.131 -7.670 1.00 56.53 72 VAL A O 1
ATOM 551 N N . GLN A 1 73 ? -29.350 -14.898 -8.322 1.00 49.38 73 GLN A N 1
ATOM 552 C CA . GLN A 1 73 ? -29.487 -14.153 -9.560 1.00 49.38 73 GLN A CA 1
ATOM 553 C C . GLN A 1 73 ? -29.725 -12.662 -9.329 1.00 49.38 73 GLN A C 1
ATOM 555 O O . GLN A 1 73 ? -30.420 -12.218 -8.417 1.00 49.38 73 GLN A O 1
ATOM 560 N N . SER A 1 74 ? -29.126 -11.925 -10.249 1.00 46.69 74 SER A N 1
ATOM 561 C CA . SER A 1 74 ? -29.172 -10.498 -10.491 1.00 46.69 74 SER A CA 1
ATOM 562 C C . SER A 1 74 ? -30.588 -10.009 -10.800 1.00 46.69 74 SER A C 1
ATOM 564 O O . SER A 1 74 ? -31.281 -10.605 -11.621 1.00 46.69 74 SER A O 1
ATOM 566 N N . VAL A 1 75 ? -30.959 -8.845 -10.264 1.00 54.78 75 VAL A N 1
ATOM 567 C CA . VAL A 1 75 ? -32.010 -8.003 -10.848 1.00 54.78 75 VAL A CA 1
ATOM 568 C C . VAL A 1 75 ? -31.530 -6.561 -10.959 1.00 54.78 75 VAL A C 1
ATOM 570 O O . VAL A 1 75 ? -31.188 -5.887 -9.993 1.00 54.78 75 VAL A O 1
ATOM 573 N N . SER A 1 76 ? -31.471 -6.162 -12.222 1.00 41.19 76 SER A N 1
ATOM 574 C CA . SER A 1 76 ? -31.179 -4.859 -12.798 1.00 41.19 76 SER A CA 1
ATOM 575 C C . SER A 1 76 ? -32.387 -3.927 -12.675 1.00 41.19 76 SER A C 1
ATOM 577 O O . SER A 1 76 ? -33.513 -4.406 -12.808 1.00 41.19 76 SER A O 1
ATOM 579 N N . SER A 1 77 ? -32.170 -2.607 -12.572 1.00 43.66 77 SER A N 1
ATOM 580 C CA . SER A 1 77 ? -32.650 -1.622 -13.573 1.00 43.66 77 SER A CA 1
ATOM 581 C C . SER A 1 77 ? -32.871 -0.201 -13.028 1.00 43.66 77 SER A C 1
ATOM 583 O O . SER A 1 77 ? -33.666 -0.001 -12.122 1.00 43.66 77 SER A O 1
ATOM 585 N N . LYS A 1 78 ? -32.297 0.760 -13.775 1.00 41.69 78 LYS A N 1
ATOM 586 C CA . LYS A 1 78 ? -32.881 2.045 -14.236 1.00 41.69 78 LYS A CA 1
ATOM 587 C C . LYS A 1 78 ? -33.197 3.149 -13.211 1.00 41.69 78 LYS A C 1
ATOM 589 O O . LYS A 1 78 ? -34.072 2.992 -12.381 1.00 41.69 78 LYS A O 1
ATOM 594 N N . THR A 1 79 ? -32.567 4.317 -13.414 1.00 42.41 79 THR A N 1
ATOM 595 C CA . THR A 1 79 ? -33.122 5.581 -13.987 1.00 42.41 79 THR A CA 1
ATOM 596 C C . THR A 1 79 ? -32.106 6.697 -13.691 1.00 42.41 79 THR A C 1
ATOM 598 O O . THR A 1 79 ? -31.814 6.965 -12.536 1.00 42.41 79 THR A O 1
ATOM 601 N N . SER A 1 80 ? -31.334 7.206 -14.657 1.00 41.16 80 SER A N 1
ATOM 602 C CA . SER A 1 80 ? -31.687 8.280 -15.605 1.00 41.16 80 SER A CA 1
ATOM 603 C C . SER A 1 80 ? -32.332 9.505 -14.951 1.00 41.16 80 SER A C 1
ATOM 605 O O . SER A 1 80 ? -33.533 9.490 -14.721 1.00 41.16 80 SER A O 1
ATOM 607 N N . THR A 1 81 ? -31.555 10.580 -14.774 1.00 46.38 81 THR A N 1
ATOM 608 C CA . THR A 1 81 ? -32.008 11.945 -15.092 1.00 46.38 81 THR A CA 1
ATOM 609 C C . THR A 1 81 ? -30.815 12.868 -15.338 1.00 46.38 81 THR A C 1
ATOM 611 O O . THR A 1 81 ? -30.000 13.147 -14.466 1.00 46.38 81 THR A O 1
ATOM 614 N N . ARG A 1 82 ? -30.764 13.306 -16.592 1.00 44.78 82 ARG A N 1
ATOM 615 C CA . ARG A 1 82 ? -29.979 14.361 -17.231 1.00 44.78 82 ARG A CA 1
ATOM 616 C C . ARG A 1 82 ? -30.529 15.744 -16.848 1.00 44.78 82 ARG A C 1
ATOM 618 O O . ARG A 1 82 ? -31.745 15.909 -16.870 1.00 44.78 82 ARG A O 1
ATOM 625 N N . LYS A 1 83 ? -29.645 16.714 -16.585 1.00 48.53 83 LYS A N 1
ATOM 626 C CA . LYS A 1 83 ? -29.789 18.180 -16.791 1.00 48.53 83 LYS A CA 1
ATOM 627 C C . LYS A 1 83 ? -28.477 18.824 -16.317 1.00 48.53 83 LYS A C 1
ATOM 629 O O . LYS A 1 83 ? -28.140 18.712 -15.149 1.00 48.53 83 LYS A O 1
ATOM 634 N N . GLU A 1 84 ? -27.555 19.221 -17.190 1.00 49.28 84 GLU A N 1
ATOM 635 C CA . GLU A 1 84 ? -27.597 20.419 -18.043 1.00 49.28 84 GLU A CA 1
ATOM 636 C C . GLU A 1 84 ? -27.800 21.704 -17.232 1.00 49.28 84 GLU A C 1
ATOM 638 O O . GLU A 1 84 ? -28.928 22.049 -16.907 1.00 49.28 84 GLU A O 1
ATOM 643 N N . MET A 1 85 ? -26.697 22.402 -16.947 1.00 52.72 85 MET A N 1
ATOM 644 C CA . MET A 1 85 ? -26.587 23.853 -17.116 1.00 52.72 85 MET A CA 1
ATOM 645 C C . MET A 1 85 ? -25.114 24.204 -17.346 1.00 52.72 85 MET A C 1
ATOM 647 O O . MET A 1 85 ? -24.295 24.241 -16.432 1.00 52.72 85 MET A O 1
ATOM 651 N N . ALA A 1 86 ? -24.794 24.406 -18.621 1.00 48.78 86 ALA A N 1
ATOM 652 C CA . ALA A 1 86 ? -23.655 25.179 -19.070 1.00 48.78 86 ALA A CA 1
ATOM 653 C C . ALA A 1 86 ? -24.038 26.659 -18.987 1.00 48.78 86 ALA A C 1
ATOM 655 O O . ALA A 1 86 ? -25.059 27.037 -19.553 1.00 48.78 86 ALA A O 1
ATOM 656 N N . SER A 1 87 ? -23.249 27.465 -18.281 1.00 45.34 87 SER A N 1
ATOM 657 C CA . SER A 1 87 ? -22.987 28.897 -18.524 1.00 45.34 87 SER A CA 1
ATOM 658 C C . SER A 1 87 ? -22.507 29.543 -17.227 1.00 45.34 87 SER A C 1
ATOM 660 O O . SER A 1 87 ? -23.190 29.471 -16.218 1.00 45.34 87 SER A O 1
ATOM 662 N N . LEU A 1 88 ? -21.297 30.099 -17.280 1.00 52.94 88 LEU A N 1
ATOM 663 C CA . LEU A 1 88 ? -20.684 31.149 -16.450 1.00 52.94 88 LEU A CA 1
ATOM 664 C C . LEU A 1 88 ? -19.197 31.124 -16.859 1.00 52.94 88 LEU A C 1
ATOM 666 O O . LEU A 1 88 ? -18.381 30.398 -16.307 1.00 52.94 88 LEU A O 1
ATOM 670 N N . THR A 1 89 ? -18.899 31.538 -18.090 1.00 52.66 89 THR A N 1
ATOM 671 C CA . THR A 1 89 ? -18.561 32.929 -18.439 1.00 52.66 89 THR A CA 1
ATOM 672 C C . THR A 1 89 ? -17.246 33.362 -17.785 1.00 52.66 89 THR A C 1
ATOM 674 O O . THR A 1 89 ? -17.218 33.988 -16.741 1.00 52.66 89 THR A O 1
ATOM 677 N N . ARG A 1 90 ? -16.144 32.950 -18.424 1.00 50.25 90 ARG A N 1
ATOM 678 C CA . ARG A 1 90 ? -15.041 33.803 -18.899 1.00 50.25 90 ARG A CA 1
ATOM 679 C C . ARG A 1 90 ? -14.740 35.068 -18.070 1.00 50.25 90 ARG A C 1
ATOM 681 O O . ARG A 1 90 ? -14.825 36.166 -18.595 1.00 50.25 90 ARG A O 1
ATOM 688 N N . GLU A 1 91 ? -14.304 34.892 -16.825 1.00 50.25 91 GLU A N 1
ATOM 689 C CA . GLU A 1 91 ? -13.665 35.960 -16.032 1.00 50.25 91 GLU A CA 1
ATOM 690 C C . GLU A 1 91 ? -12.548 35.418 -15.112 1.00 50.25 91 GLU A C 1
ATOM 692 O O . GLU A 1 91 ? -12.317 35.897 -14.011 1.00 50.25 91 GLU A O 1
ATOM 697 N N . ALA A 1 92 ? -11.845 34.367 -15.553 1.00 54.66 92 ALA A N 1
ATOM 698 C CA . ALA A 1 92 ? -10.767 33.728 -14.782 1.00 54.66 92 ALA A CA 1
ATOM 699 C C . ALA A 1 92 ? -9.384 33.798 -15.461 1.00 54.66 92 ALA A C 1
ATOM 701 O O . ALA A 1 92 ? -8.436 33.172 -14.992 1.00 54.66 92 ALA A O 1
ATOM 702 N N . ALA A 1 93 ? -9.246 34.539 -16.566 1.00 53.41 93 ALA A N 1
ATOM 703 C CA . ALA A 1 93 ? -7.984 34.612 -17.309 1.00 53.41 93 ALA A CA 1
ATOM 704 C C . ALA A 1 93 ? -7.004 35.681 -16.785 1.00 53.41 93 ALA A C 1
ATOM 706 O O . ALA A 1 93 ? -5.822 35.596 -17.095 1.00 53.41 93 ALA A O 1
ATOM 707 N N . GLU A 1 94 ? -7.438 36.635 -15.952 1.00 50.94 94 GLU A N 1
ATOM 708 C CA . GLU A 1 94 ? -6.555 37.704 -15.441 1.00 50.94 94 GLU A CA 1
ATOM 709 C C . GLU A 1 94 ? -6.044 37.492 -14.008 1.00 50.94 94 GLU A C 1
ATOM 711 O O . GLU A 1 94 ? -5.232 38.271 -13.519 1.00 50.94 94 GLU A O 1
ATOM 716 N N . MET A 1 95 ? -6.409 36.389 -13.347 1.00 52.03 95 MET A N 1
ATOM 717 C CA . MET A 1 95 ? -5.785 35.997 -12.071 1.00 52.03 95 MET A CA 1
ATOM 718 C C . MET A 1 95 ? -4.627 34.997 -12.235 1.00 52.03 95 MET A C 1
ATOM 720 O O . MET A 1 95 ? -4.053 34.540 -11.248 1.00 52.03 95 MET A O 1
ATOM 724 N N . LEU A 1 96 ? -4.230 34.686 -13.475 1.00 50.12 96 LEU A N 1
ATOM 725 C CA . LEU A 1 96 ? -3.125 33.776 -13.808 1.00 50.12 96 LEU A CA 1
ATOM 726 C C . LEU A 1 96 ? -1.736 34.431 -13.719 1.00 50.12 96 LEU A C 1
ATOM 728 O O . LEU A 1 96 ? -0.832 34.094 -14.477 1.00 50.12 96 LEU A O 1
ATOM 732 N N . ASN A 1 97 ? -1.532 35.315 -12.743 1.00 51.44 97 ASN A N 1
ATOM 733 C CA . ASN A 1 97 ? -0.182 35.679 -12.325 1.00 51.44 97 ASN A CA 1
ATOM 734 C C . ASN A 1 97 ? 0.016 35.390 -10.830 1.00 51.44 97 ASN A C 1
ATOM 736 O O . ASN A 1 97 ? 0.174 36.311 -10.029 1.00 51.44 97 ASN A O 1
ATOM 740 N N . PRO A 1 98 ? -0.010 34.109 -10.407 1.00 50.69 98 PRO A N 1
ATOM 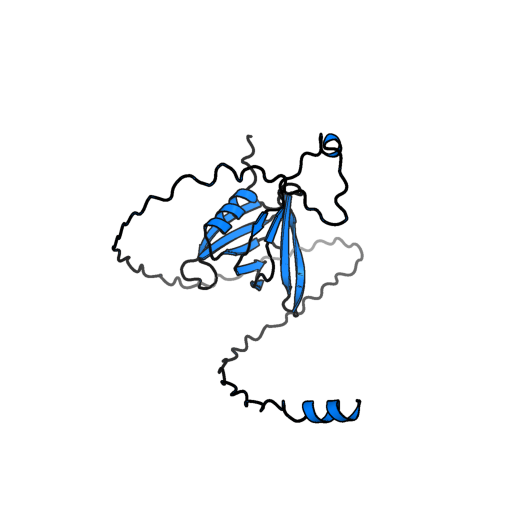741 C CA . PRO A 1 98 ? 0.325 33.732 -9.048 1.00 50.69 98 PRO A CA 1
ATOM 742 C C . PRO A 1 98 ? 1.846 33.783 -8.862 1.00 50.69 98 PRO A C 1
ATOM 744 O O . PRO A 1 98 ? 2.469 32.803 -8.464 1.00 50.69 98 PRO A O 1
ATOM 747 N N . THR A 1 99 ? 2.460 34.956 -9.031 1.00 55.31 99 THR A N 1
ATOM 748 C CA . THR A 1 99 ? 3.628 35.300 -8.213 1.00 55.31 99 THR A CA 1
ATOM 749 C C . THR A 1 99 ? 3.115 35.586 -6.801 1.00 55.31 99 THR A C 1
ATOM 751 O O . THR A 1 99 ? 3.205 36.694 -6.274 1.00 55.31 99 THR A O 1
ATOM 754 N N . HIS A 1 100 ? 2.553 34.554 -6.160 1.00 52.94 100 HIS A N 1
ATOM 755 C CA . HIS A 1 100 ? 2.377 34.507 -4.718 1.00 52.94 100 HIS A CA 1
ATOM 756 C C . HIS A 1 100 ? 3.779 34.440 -4.110 1.00 52.94 100 HIS A C 1
ATOM 758 O O . HIS A 1 100 ? 4.244 33.398 -3.657 1.00 52.94 100 HIS A O 1
ATOM 764 N N . ARG A 1 101 ? 4.470 35.585 -4.112 1.00 54.66 101 ARG A N 1
ATOM 765 C CA . ARG A 1 101 ? 5.573 35.855 -3.203 1.00 54.66 101 ARG A CA 1
ATOM 766 C C . ARG A 1 101 ? 4.972 35.738 -1.814 1.00 54.66 101 ARG A C 1
ATOM 768 O O . ARG A 1 101 ? 4.308 36.660 -1.340 1.00 54.66 101 ARG A O 1
ATOM 775 N N . LEU A 1 102 ? 5.136 34.568 -1.204 1.00 58.94 102 LEU A N 1
ATOM 776 C CA . LEU A 1 102 ? 4.890 34.348 0.210 1.00 58.94 102 LEU A CA 1
ATOM 777 C C . LEU A 1 102 ? 5.776 35.346 0.963 1.00 58.94 102 LEU A C 1
ATOM 779 O O . LEU A 1 102 ? 6.931 35.062 1.263 1.00 58.94 102 LEU A O 1
ATOM 783 N N . LYS A 1 103 ? 5.243 36.543 1.232 1.00 60.16 103 LYS A N 1
ATOM 784 C CA . LYS A 1 103 ? 5.843 37.560 2.102 1.00 60.16 103 LYS A CA 1
ATOM 785 C C . LYS A 1 103 ? 5.713 37.097 3.556 1.00 60.16 103 LYS A C 1
ATOM 787 O O . LYS A 1 103 ? 5.052 37.730 4.372 1.00 60.16 103 LYS A O 1
ATOM 792 N N . GLY A 1 104 ? 6.287 35.940 3.864 1.00 64.31 104 GLY A N 1
ATOM 793 C CA . GLY A 1 104 ? 6.677 35.600 5.223 1.00 64.31 104 GLY A CA 1
ATOM 794 C C . GLY A 1 104 ? 8.007 36.284 5.524 1.00 64.31 104 GLY A C 1
ATOM 795 O O . GLY A 1 104 ? 8.805 36.504 4.617 1.00 64.31 104 GLY A O 1
ATOM 796 N N . LEU A 1 105 ? 8.269 36.599 6.792 1.00 65.44 105 LEU A N 1
ATOM 797 C CA . LEU A 1 105 ? 9.474 37.304 7.267 1.00 65.44 105 LEU A CA 1
ATOM 798 C C . LEU A 1 105 ? 10.811 36.558 7.026 1.00 65.44 105 LEU A C 1
ATOM 800 O O . LEU A 1 105 ? 11.837 36.957 7.562 1.00 65.44 105 LEU A O 1
ATOM 804 N N . ALA A 1 106 ? 10.815 35.485 6.235 1.00 66.25 106 ALA A N 1
ATOM 805 C CA . ALA A 1 106 ? 11.988 34.677 5.925 1.00 66.25 106 ALA A CA 1
ATOM 806 C C . ALA A 1 106 ? 11.942 34.106 4.494 1.00 66.25 106 ALA A C 1
ATOM 808 O O . ALA A 1 106 ? 12.314 32.956 4.271 1.00 66.25 106 ALA A O 1
ATOM 809 N N . SER A 1 107 ? 11.460 34.874 3.510 1.00 72.88 107 SER A N 1
ATOM 810 C CA . SER A 1 107 ? 11.703 34.524 2.107 1.00 72.88 107 SER A CA 1
ATOM 811 C C . SER A 1 107 ? 13.169 34.821 1.783 1.00 72.88 107 SER A C 1
ATOM 813 O O . SER A 1 107 ? 13.541 35.975 1.581 1.00 72.88 107 SER A O 1
ATOM 815 N N . ILE A 1 108 ? 14.010 33.793 1.799 1.00 79.38 108 ILE A N 1
ATOM 816 C CA . ILE A 1 108 ? 15.357 33.870 1.234 1.00 79.38 108 ILE A CA 1
ATOM 817 C C . ILE A 1 108 ? 15.183 33.692 -0.273 1.00 79.38 108 ILE A C 1
ATOM 819 O O . ILE A 1 108 ? 14.626 32.681 -0.699 1.00 79.38 108 ILE A O 1
ATOM 823 N N . ASP A 1 109 ? 15.613 34.672 -1.065 1.00 77.75 109 ASP A N 1
ATOM 824 C CA . ASP A 1 109 ? 15.696 34.514 -2.516 1.00 77.75 109 ASP A CA 1
ATOM 825 C C . ASP A 1 109 ? 16.779 33.466 -2.798 1.00 77.75 109 ASP A C 1
ATOM 827 O O . ASP A 1 109 ? 17.974 33.725 -2.650 1.00 77.75 109 ASP A O 1
ATOM 831 N N . VAL A 1 110 ? 16.350 32.246 -3.113 1.00 78.00 110 VAL A N 1
ATOM 832 C CA . VAL A 1 110 ? 17.240 31.153 -3.504 1.00 78.00 110 VAL A CA 1
ATOM 833 C C . VAL A 1 110 ? 17.428 31.252 -5.020 1.00 78.00 110 VAL A C 1
ATOM 835 O O . VAL A 1 110 ? 16.431 31.147 -5.732 1.00 78.00 110 VAL A O 1
ATOM 838 N N . PRO A 1 111 ? 18.656 31.476 -5.528 1.00 80.69 111 PRO A N 1
ATOM 839 C CA . PRO A 1 111 ? 18.923 31.502 -6.965 1.00 80.69 111 PRO A CA 1
ATOM 840 C C . PRO A 1 111 ? 18.400 30.242 -7.667 1.00 80.69 111 PRO A C 1
ATOM 842 O O . PRO A 1 111 ? 18.703 29.133 -7.227 1.00 80.69 111 PRO A O 1
ATOM 845 N N . ASP A 1 112 ? 17.683 30.399 -8.786 1.00 76.69 112 ASP A N 1
ATOM 846 C CA . ASP A 1 112 ? 17.142 29.277 -9.578 1.00 76.69 112 ASP A CA 1
ATOM 847 C C . ASP A 1 112 ? 18.241 28.302 -10.055 1.00 76.69 112 ASP A C 1
ATOM 849 O O . ASP A 1 112 ? 17.991 27.117 -10.288 1.00 76.69 112 ASP A O 1
ATOM 853 N N . GLU A 1 113 ? 19.486 28.777 -10.152 1.00 78.56 113 GLU A N 1
ATOM 854 C CA . GLU A 1 113 ? 20.671 27.979 -10.486 1.00 78.56 113 GLU A CA 1
ATOM 855 C C . GLU A 1 113 ? 20.969 26.879 -9.455 1.00 78.56 113 GLU A C 1
ATOM 857 O O . GLU A 1 113 ? 21.497 25.834 -9.826 1.00 78.56 113 GLU A O 1
ATOM 862 N N . LEU A 1 114 ? 20.570 27.040 -8.184 1.00 73.88 114 LEU A N 1
ATOM 863 C CA . LEU A 1 114 ? 20.747 25.995 -7.161 1.00 73.88 114 LEU A CA 1
ATOM 864 C C . LEU A 1 114 ? 19.888 24.753 -7.428 1.00 73.88 114 LEU A C 1
ATOM 866 O O . LEU A 1 114 ? 20.183 23.680 -6.902 1.00 73.88 114 LEU A O 1
ATOM 870 N N . PHE A 1 115 ? 18.839 24.888 -8.243 1.00 74.12 115 PHE A N 1
ATOM 871 C CA . PHE A 1 115 ? 17.949 23.791 -8.616 1.00 74.12 115 PHE A CA 1
ATOM 872 C C . PHE A 1 115 ? 18.214 23.258 -10.030 1.00 74.12 115 PHE A C 1
ATOM 874 O O . PHE A 1 115 ? 17.608 22.260 -10.427 1.00 74.12 115 PHE A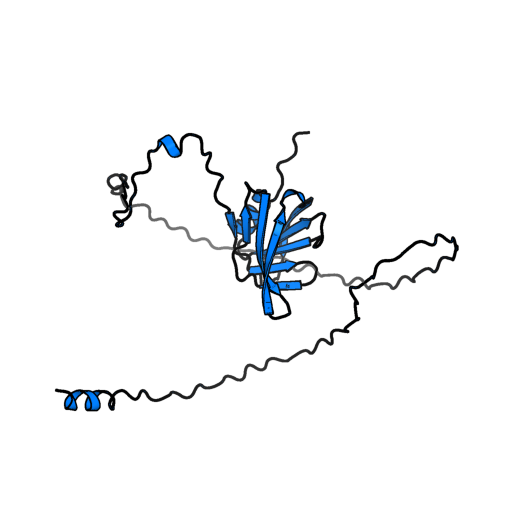 O 1
ATOM 881 N N . HIS A 1 116 ? 19.138 23.862 -10.789 1.00 68.62 116 HIS A N 1
ATOM 882 C CA . HIS A 1 116 ? 19.537 23.355 -12.101 1.00 68.62 116 HIS A CA 1
ATOM 883 C C . HIS A 1 116 ? 20.339 22.057 -11.933 1.00 68.62 116 HIS A C 1
ATOM 885 O O . HIS A 1 116 ? 21.524 22.066 -11.617 1.00 68.62 116 HIS A O 1
ATOM 891 N N . GLY A 1 117 ? 19.667 20.924 -12.133 1.00 68.56 117 GLY A N 1
ATOM 892 C CA . GLY A 1 117 ? 20.254 19.585 -12.020 1.00 68.56 117 GLY A CA 1
ATOM 893 C C . GLY A 1 117 ? 19.781 18.789 -10.805 1.00 68.56 117 GLY A C 1
ATOM 894 O O . GLY A 1 117 ? 20.090 17.603 -10.710 1.00 68.56 117 GLY A O 1
ATOM 895 N N . VAL A 1 118 ? 18.985 19.387 -9.913 1.00 67.75 118 VAL A N 1
ATOM 896 C CA . VAL A 1 118 ? 18.253 18.611 -8.909 1.00 67.75 118 VAL A CA 1
ATOM 897 C C . VAL A 1 118 ? 16.998 18.088 -9.594 1.00 67.75 118 VAL A C 1
ATOM 899 O O . VAL A 1 118 ? 15.957 18.741 -9.600 1.00 67.75 118 VAL A O 1
ATOM 902 N N . GLU A 1 119 ? 17.107 16.928 -10.240 1.00 76.56 119 GLU A N 1
ATOM 903 C CA . GLU A 1 119 ? 15.931 16.197 -10.706 1.00 76.56 119 GLU A CA 1
ATOM 904 C C . GLU A 1 119 ? 15.089 15.879 -9.467 1.00 76.56 119 GLU A C 1
ATOM 906 O O . GLU A 1 119 ? 15.427 15.009 -8.661 1.00 76.56 119 GLU A O 1
ATOM 911 N N . PHE A 1 120 ? 14.046 16.679 -9.238 1.00 77.12 120 PHE A N 1
ATOM 912 C CA . PHE A 1 120 ? 13.181 16.500 -8.086 1.00 77.12 120 PHE A CA 1
ATOM 913 C C . PHE A 1 120 ? 12.499 15.149 -8.230 1.00 77.12 120 PHE A C 1
ATOM 915 O O . PHE A 1 120 ? 11.597 14.978 -9.054 1.00 77.12 120 PHE A O 1
ATOM 922 N N . ALA A 1 121 ? 12.940 14.193 -7.415 1.00 81.19 121 ALA A N 1
ATOM 923 C CA . ALA A 1 121 ? 12.257 12.926 -7.274 1.00 81.19 121 ALA A CA 1
ATOM 924 C C . ALA A 1 121 ? 10.759 13.198 -7.042 1.00 81.19 121 ALA A C 1
ATOM 926 O O . ALA A 1 121 ? 10.414 14.071 -6.232 1.00 81.19 121 ALA A O 1
ATOM 927 N N . PRO A 1 122 ? 9.858 12.498 -7.753 1.00 85.31 122 PRO A N 1
ATOM 928 C CA . PRO A 1 122 ? 8.432 12.712 -7.588 1.00 85.31 122 PRO A CA 1
ATOM 929 C C . PRO A 1 122 ? 8.054 12.494 -6.116 1.00 85.31 122 PRO A C 1
ATOM 931 O O . PRO A 1 122 ? 8.562 11.563 -5.481 1.00 85.31 122 PRO A O 1
ATOM 934 N N . PRO A 1 123 ? 7.182 13.342 -5.545 1.00 89.25 123 PRO A N 1
ATOM 935 C CA . PRO A 1 123 ? 6.828 13.232 -4.141 1.00 89.25 123 PRO A CA 1
ATOM 936 C C . PRO A 1 123 ? 6.170 11.870 -3.859 1.00 89.25 123 PRO A C 1
ATOM 938 O O . PRO A 1 123 ? 5.421 11.369 -4.705 1.00 89.25 12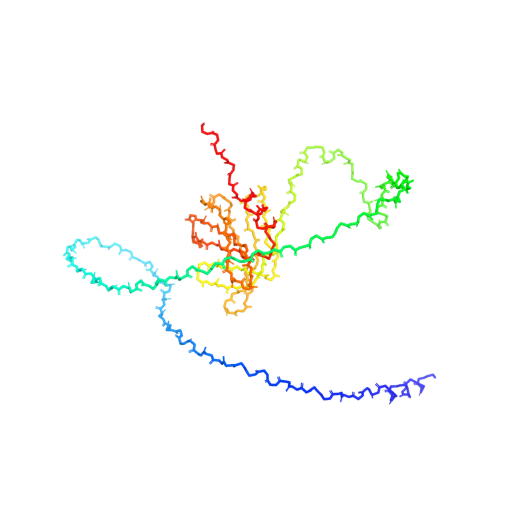3 PRO A O 1
ATOM 941 N N . PRO A 1 124 ? 6.376 11.282 -2.666 1.00 93.19 124 PRO A N 1
ATOM 942 C CA . PRO A 1 124 ? 5.761 10.007 -2.318 1.00 93.19 124 PRO A CA 1
ATOM 943 C C . PRO A 1 124 ? 4.232 10.046 -2.433 1.00 93.19 124 PRO A C 1
ATOM 945 O O . PRO A 1 124 ? 3.566 10.940 -1.896 1.00 93.19 124 PRO A O 1
ATOM 948 N N . GLN A 1 125 ? 3.649 9.044 -3.089 1.00 96.31 125 GLN A N 1
ATOM 949 C CA . GLN A 1 125 ? 2.202 8.952 -3.243 1.00 96.31 125 GLN A CA 1
ATOM 950 C C . GLN A 1 125 ? 1.580 8.370 -1.974 1.00 96.31 125 GLN A C 1
ATOM 952 O O . GLN A 1 125 ? 1.892 7.255 -1.557 1.00 96.31 125 GLN A O 1
ATOM 957 N N . CYS A 1 126 ? 0.644 9.104 -1.379 1.00 97.06 126 CYS A N 1
ATOM 958 C CA . CYS A 1 126 ? -0.040 8.672 -0.168 1.00 97.06 126 CYS A CA 1
ATOM 959 C C . CYS A 1 126 ? -1.431 8.086 -0.450 1.00 97.06 126 CYS A C 1
ATOM 961 O O . CYS A 1 126 ? -2.200 8.604 -1.263 1.00 97.06 126 CYS A O 1
ATOM 963 N N . PHE A 1 127 ? -1.773 7.040 0.296 1.00 97.12 127 PHE A N 1
ATOM 964 C CA . PHE A 1 127 ? -3.017 6.283 0.209 1.00 97.12 127 PHE A CA 1
ATOM 965 C C . PHE A 1 127 ? -3.663 6.142 1.588 1.00 97.12 127 PHE A C 1
ATOM 967 O O . PHE A 1 127 ? -2.972 6.080 2.603 1.00 97.12 127 PHE A O 1
ATOM 974 N N . ARG A 1 128 ? -4.996 6.055 1.640 1.00 95.31 128 ARG A N 1
ATOM 975 C CA . ARG A 1 128 ? -5.750 5.882 2.892 1.00 95.31 128 ARG A CA 1
ATOM 976 C C . ARG A 1 128 ? -6.593 4.601 2.853 1.00 95.31 128 ARG A C 1
ATOM 978 O O . ARG A 1 128 ? -7.801 4.680 2.613 1.00 95.31 128 ARG A O 1
ATOM 985 N N . PRO A 1 129 ? -5.983 3.418 3.036 1.00 94.81 129 PRO A N 1
ATOM 986 C CA . PRO A 1 129 ? -6.759 2.202 3.238 1.00 94.81 129 PRO A CA 1
ATOM 987 C C . PRO A 1 129 ? -7.589 2.306 4.524 1.00 94.81 129 PRO A C 1
ATOM 989 O O . PRO A 1 129 ? -7.223 3.009 5.461 1.00 94.81 129 PRO A O 1
ATOM 992 N N . ALA A 1 130 ? -8.717 1.604 4.564 1.00 92.06 130 ALA A N 1
ATOM 993 C CA . ALA A 1 130 ? -9.546 1.483 5.757 1.00 92.06 130 ALA A CA 1
ATOM 994 C C . ALA A 1 130 ? -8.915 0.535 6.790 1.00 92.06 130 ALA A C 1
ATOM 996 O O . ALA A 1 130 ? -8.994 0.791 7.985 1.00 92.06 130 ALA A O 1
ATOM 997 N N . TRP A 1 131 ? -8.272 -0.541 6.330 1.00 92.50 131 TRP A N 1
ATOM 998 C CA . TRP A 1 131 ? -7.619 -1.536 7.183 1.00 92.50 131 TRP A CA 1
ATOM 999 C C . TRP A 1 131 ? -6.450 -2.211 6.459 1.00 92.50 131 TRP A C 1
ATOM 1001 O O . TRP A 1 131 ? -6.359 -2.183 5.227 1.00 92.50 131 TRP A O 1
ATOM 1011 N N . SER A 1 132 ? -5.563 -2.828 7.234 1.00 93.06 132 SER A N 1
ATOM 1012 C CA . SER A 1 132 ? -4.484 -3.688 6.757 1.00 93.06 132 SER A CA 1
ATOM 1013 C C . SER A 1 132 ? -4.595 -5.081 7.377 1.00 93.06 132 SER A C 1
ATOM 1015 O O . SER A 1 132 ? -5.081 -5.264 8.494 1.00 93.06 132 SER A O 1
ATOM 1017 N N . LEU A 1 133 ? -4.161 -6.088 6.630 1.00 91.81 133 LEU A N 1
ATOM 1018 C CA . LEU A 1 133 ? -3.972 -7.456 7.089 1.00 91.81 133 LEU A CA 1
ATOM 1019 C C . LEU A 1 133 ? -2.537 -7.854 6.772 1.00 91.81 133 LEU A C 1
ATOM 1021 O O . LEU A 1 133 ? -2.147 -7.946 5.608 1.00 91.81 133 LEU A O 1
ATOM 1025 N N . ILE A 1 134 ? -1.756 -8.083 7.820 1.00 87.62 134 ILE A N 1
ATOM 1026 C CA . ILE A 1 134 ? -0.366 -8.515 7.709 1.00 87.62 134 ILE A CA 1
ATOM 1027 C C . ILE A 1 134 ? -0.251 -9.900 8.323 1.00 87.62 134 ILE A C 1
ATOM 1029 O O . ILE A 1 134 ? -0.471 -10.075 9.525 1.00 87.62 134 ILE A O 1
ATOM 1033 N N . GLY A 1 135 ? 0.094 -10.895 7.505 1.00 85.69 135 GLY A N 1
ATOM 1034 C CA . GLY A 1 135 ? 0.029 -12.289 7.938 1.00 85.69 135 GLY A CA 1
ATOM 1035 C C . GLY A 1 135 ? -1.400 -12.655 8.350 1.00 85.69 135 GLY A C 1
ATOM 1036 O O . GLY A 1 135 ? -2.291 -12.693 7.508 1.00 85.69 135 GLY A O 1
ATOM 1037 N N . THR A 1 136 ? -1.619 -12.909 9.641 1.00 83.75 136 THR A N 1
ATOM 1038 C CA . THR A 1 136 ? -2.934 -13.245 10.220 1.00 83.75 136 THR A CA 1
ATOM 1039 C C . THR A 1 136 ? -3.563 -12.103 11.020 1.00 83.75 136 THR A C 1
ATOM 1041 O O . THR A 1 136 ? -4.661 -12.260 11.551 1.00 83.75 136 THR A O 1
ATOM 1044 N N . PHE A 1 137 ? -2.890 -10.956 11.129 1.00 85.88 137 PHE A N 1
ATOM 1045 C CA . PHE A 1 137 ? -3.331 -9.859 11.981 1.00 85.88 137 PHE A CA 1
ATOM 1046 C C . PHE A 1 137 ? -3.990 -8.745 11.162 1.00 85.88 137 PHE A C 1
ATOM 1048 O O . PHE A 1 137 ? -3.317 -8.040 10.404 1.00 85.88 137 PHE A O 1
ATOM 1055 N N . LYS A 1 138 ? -5.313 -8.608 11.320 1.00 88.81 138 LYS A N 1
ATOM 1056 C CA . LYS A 1 138 ? -6.119 -7.526 10.743 1.00 88.81 138 LYS A CA 1
ATOM 1057 C C . LYS A 1 138 ? -6.197 -6.360 11.722 1.00 88.81 138 LYS A C 1
ATOM 1059 O O . LYS A 1 138 ? -6.469 -6.577 12.900 1.00 88.81 138 LYS A O 1
ATOM 1064 N N . THR A 1 139 ? -6.007 -5.142 11.238 1.00 88.19 139 THR A N 1
ATOM 1065 C CA . THR A 1 139 ? -6.128 -3.932 12.056 1.00 88.19 139 THR A CA 1
ATOM 1066 C C . THR A 1 139 ? -6.451 -2.715 11.203 1.00 88.19 139 THR A C 1
ATOM 1068 O O . THR A 1 139 ? -6.253 -2.721 9.986 1.00 88.19 139 THR A O 1
ATOM 1071 N N . ASP A 1 140 ? -6.953 -1.673 11.847 1.00 86.12 140 ASP A N 1
ATOM 1072 C CA . ASP A 1 140 ? -7.252 -0.409 11.194 1.00 86.12 140 ASP A CA 1
ATOM 1073 C C . ASP A 1 140 ? -5.955 0.347 10.885 1.00 86.12 140 ASP A C 1
ATOM 1075 O O . ASP A 1 140 ? -4.992 0.339 11.665 1.00 86.12 140 ASP A O 1
ATOM 1079 N N . VAL A 1 141 ? -5.920 1.006 9.725 1.00 82.06 141 VAL A N 1
ATOM 1080 C CA . VAL A 1 141 ? -4.778 1.847 9.355 1.00 82.06 141 VAL A CA 1
ATOM 1081 C C . VAL A 1 141 ? -5.073 3.272 9.795 1.00 82.06 141 VAL A C 1
ATOM 1083 O O . VAL A 1 141 ? -5.858 3.989 9.183 1.00 82.06 141 VAL A O 1
ATOM 1086 N N . HIS A 1 142 ? -4.418 3.684 10.877 1.00 78.19 142 HIS A N 1
ATOM 1087 C CA . HIS A 1 142 ? -4.586 5.020 11.461 1.00 78.19 142 HIS A CA 1
ATOM 1088 C C . HIS A 1 142 ? -3.794 6.107 10.727 1.00 78.19 142 HIS A C 1
ATOM 1090 O O . HIS A 1 142 ? -3.940 7.292 11.017 1.00 78.19 142 HIS A O 1
ATOM 1096 N N . THR A 1 143 ? -2.937 5.720 9.783 1.00 85.44 143 THR A N 1
ATOM 1097 C CA . THR A 1 143 ? -2.069 6.630 9.031 1.00 85.44 143 THR A CA 1
ATOM 1098 C C . THR A 1 143 ? -2.203 6.431 7.527 1.00 85.44 143 THR A C 1
ATOM 1100 O O . THR A 1 143 ? -2.881 5.529 7.041 1.00 85.44 143 THR A O 1
ATOM 1103 N N . LEU A 1 144 ? -1.575 7.320 6.761 1.00 92.06 144 LEU A N 1
ATOM 1104 C CA . LEU A 1 144 ? -1.457 7.132 5.324 1.00 92.06 144 LEU A CA 1
ATOM 1105 C C . LEU A 1 144 ? -0.412 6.049 5.032 1.00 92.06 144 LEU A C 1
ATOM 1107 O O . LEU A 1 144 ? 0.637 5.991 5.676 1.00 92.06 144 LEU A O 1
ATOM 1111 N N . VAL A 1 145 ? -0.692 5.220 4.031 1.00 96.12 145 VAL A N 1
ATOM 1112 C CA . VAL A 1 145 ? 0.314 4.367 3.399 1.00 96.12 145 VAL A CA 1
ATOM 1113 C C . VAL A 1 145 ? 1.018 5.207 2.345 1.00 96.12 145 VAL A C 1
ATOM 1115 O O . VAL A 1 145 ? 0.375 5.686 1.415 1.00 96.12 145 VAL A O 1
ATOM 1118 N N . SER A 1 146 ? 2.318 5.405 2.501 1.00 97.00 146 SER A N 1
ATOM 1119 C CA . SER A 1 146 ? 3.155 6.141 1.558 1.00 97.00 146 SER A CA 1
ATOM 1120 C C . SER A 1 146 ? 3.893 5.164 0.651 1.00 97.00 146 SER A C 1
ATOM 1122 O O . SER A 1 146 ? 4.519 4.221 1.141 1.00 97.00 146 SER A O 1
ATOM 1124 N N . VAL A 1 147 ? 3.798 5.378 -0.657 1.00 97.50 147 VAL A N 1
ATOM 1125 C CA . VAL A 1 147 ? 4.569 4.673 -1.681 1.00 97.50 147 VAL A CA 1
ATOM 1126 C C . VAL A 1 147 ? 5.585 5.651 -2.246 1.00 97.50 147 VAL A C 1
ATOM 1128 O O . VAL A 1 147 ? 5.226 6.637 -2.888 1.00 97.50 147 VAL A O 1
ATOM 1131 N N . ASP A 1 148 ? 6.850 5.364 -1.987 1.00 95.81 148 ASP A N 1
ATOM 1132 C CA . ASP A 1 148 ? 7.989 6.126 -2.465 1.00 95.81 148 ASP A CA 1
ATOM 1133 C C . ASP A 1 148 ? 8.606 5.381 -3.649 1.00 95.81 148 ASP A C 1
ATOM 1135 O O . ASP A 1 148 ? 9.226 4.326 -3.485 1.00 95.81 148 ASP A O 1
ATOM 1139 N N . THR A 1 149 ? 8.372 5.893 -4.855 1.00 92.31 149 THR A N 1
ATOM 1140 C CA . THR A 1 149 ? 8.879 5.292 -6.094 1.00 92.31 149 THR A CA 1
ATOM 1141 C C . THR A 1 149 ? 10.367 5.545 -6.299 1.00 92.31 149 THR A C 1
ATOM 1143 O O . THR A 1 149 ? 10.997 4.776 -7.015 1.00 92.31 149 THR A O 1
ATOM 1146 N N . TYR A 1 150 ? 10.925 6.588 -5.678 1.00 92.00 150 TYR A N 1
ATOM 1147 C CA . TYR A 1 150 ? 12.342 6.920 -5.789 1.00 92.00 150 TYR A CA 1
ATOM 1148 C C . TYR A 1 150 ? 13.183 6.028 -4.876 1.00 92.00 150 TYR A C 1
ATOM 1150 O O . TYR A 1 150 ? 14.119 5.377 -5.332 1.00 92.00 150 TYR A O 1
ATOM 1158 N N . GLU A 1 151 ? 12.798 5.908 -3.603 1.00 93.62 151 GLU A N 1
ATOM 1159 C CA . GLU A 1 151 ? 13.458 4.978 -2.676 1.00 93.62 151 GLU A CA 1
ATOM 1160 C C . GLU A 1 151 ? 13.056 3.512 -2.911 1.00 93.62 151 GLU A C 1
ATOM 1162 O O . GLU A 1 151 ? 13.653 2.600 -2.335 1.00 93.62 151 GLU A O 1
ATOM 1167 N N . GLY A 1 152 ? 12.005 3.266 -3.698 1.00 95.12 152 GLY A N 1
ATOM 1168 C CA . GLY A 1 152 ? 11.468 1.928 -3.917 1.00 95.12 152 GLY A CA 1
ATOM 1169 C C . GLY A 1 152 ? 10.971 1.305 -2.614 1.00 95.12 152 GLY A C 1
ATOM 1170 O O . GLY A 1 152 ? 11.400 0.212 -2.225 1.00 95.12 152 GLY A O 1
ATOM 1171 N N . SER A 1 153 ? 10.085 1.999 -1.895 1.00 96.69 153 SER A N 1
ATOM 1172 C CA . SER A 1 153 ? 9.555 1.510 -0.618 1.00 96.69 153 SER A CA 1
ATOM 1173 C C . SER A 1 153 ? 8.088 1.858 -0.371 1.00 96.69 153 SER A C 1
ATOM 1175 O O . SER A 1 153 ? 7.562 2.866 -0.836 1.00 96.69 153 SER A O 1
ATOM 1177 N N . VAL A 1 154 ? 7.419 1.010 0.409 1.00 97.12 154 VAL A N 1
ATOM 1178 C CA . VAL A 1 154 ? 6.062 1.218 0.922 1.00 97.12 154 VAL A CA 1
ATOM 1179 C C . VAL A 1 154 ? 6.126 1.303 2.434 1.00 97.12 154 VAL A C 1
ATOM 1181 O O . VAL A 1 154 ? 6.610 0.379 3.090 1.00 97.12 154 VAL A O 1
ATOM 1184 N N . LYS A 1 155 ? 5.630 2.402 2.997 1.00 95.88 155 LYS A N 1
ATOM 1185 C CA . LYS A 1 155 ? 5.725 2.728 4.424 1.00 95.88 155 LYS A CA 1
ATOM 1186 C C . LYS A 1 155 ? 4.340 3.011 4.993 1.00 95.88 155 LYS A C 1
ATOM 1188 O O . LYS A 1 155 ? 3.546 3.713 4.376 1.00 95.88 155 LYS A O 1
ATOM 1193 N N . TRP A 1 156 ? 4.048 2.504 6.184 1.00 95.00 156 TRP A N 1
ATOM 1194 C CA . TRP A 1 156 ? 2.814 2.824 6.913 1.00 95.00 156 TRP A CA 1
ATOM 1195 C C . TRP A 1 156 ? 3.019 2.660 8.413 1.00 95.00 156 TRP A C 1
ATOM 1197 O O . TRP A 1 156 ? 4.051 2.151 8.851 1.00 95.00 156 TRP A O 1
ATOM 1207 N N . TYR A 1 157 ? 2.045 3.083 9.215 1.00 91.88 157 TYR A N 1
ATOM 1208 C CA . TYR A 1 157 ? 2.037 2.788 10.646 1.00 91.88 157 TYR A CA 1
ATOM 1209 C C . TYR A 1 157 ? 0.876 1.878 10.986 1.00 91.88 157 TYR A C 1
ATOM 1211 O O . TYR A 1 157 ? -0.208 1.977 10.413 1.00 91.88 157 TYR A O 1
ATOM 1219 N N . GLN A 1 158 ? 1.114 1.003 11.949 1.00 88.81 158 GLN A N 1
ATOM 1220 C CA . GLN A 1 158 ? 0.140 0.023 12.375 1.00 88.81 158 GLN A CA 1
ATOM 1221 C C . GLN A 1 158 ? 0.160 -0.131 13.890 1.00 88.81 158 GLN A C 1
ATOM 1223 O O . GLN A 1 158 ? 1.227 -0.175 14.503 1.00 88.81 158 GLN A O 1
ATOM 1228 N N . GLN A 1 159 ? -1.021 -0.236 14.496 1.00 86.69 159 GLN A N 1
ATOM 1229 C CA . GLN A 1 159 ? -1.135 -0.546 15.915 1.00 86.69 159 GLN A CA 1
ATOM 1230 C C . GLN A 1 159 ? -0.895 -2.043 16.138 1.00 86.69 159 GLN A C 1
ATOM 1232 O O . GLN A 1 159 ? -1.507 -2.881 15.476 1.00 86.69 159 GLN A O 1
ATOM 1237 N N . SER A 1 160 ? 0.006 -2.388 17.053 1.00 85.38 160 SER A N 1
ATOM 1238 C CA . SER A 1 160 ? 0.258 -3.767 17.460 1.00 85.38 160 SER A CA 1
ATOM 1239 C C . SER A 1 160 ? -0.862 -4.280 18.369 1.00 85.38 160 SER A C 1
ATOM 1241 O O . SER A 1 160 ? -1.543 -3.482 19.015 1.00 85.38 160 SER A O 1
ATOM 1243 N N . PRO A 1 161 ? -1.012 -5.609 18.521 1.00 83.06 161 PRO A N 1
ATOM 1244 C CA . PRO A 1 161 ? -1.962 -6.188 19.475 1.00 83.06 161 PRO A CA 1
ATOM 1245 C C . PRO A 1 161 ? -1.772 -5.703 20.922 1.00 83.06 161 PRO A C 1
ATOM 1247 O O . PRO A 1 161 ? -2.712 -5.719 21.707 1.00 83.06 161 PRO A O 1
ATOM 1250 N N . LYS A 1 162 ? -0.557 -5.264 21.281 1.00 88.38 162 LYS A N 1
ATOM 1251 C CA . LYS A 1 162 ? -0.220 -4.727 22.610 1.00 88.38 162 LYS A CA 1
ATOM 1252 C C . LYS A 1 162 ? -0.516 -3.224 22.750 1.00 88.38 162 LYS A C 1
ATOM 1254 O O . LYS A 1 162 ? -0.182 -2.639 23.772 1.00 88.38 162 LYS A O 1
ATOM 1259 N N . GLY A 1 163 ? -1.096 -2.591 21.728 1.00 86.75 163 GLY A N 1
ATOM 1260 C CA . GLY A 1 163 ? -1.535 -1.193 21.750 1.00 86.75 163 GLY A CA 1
ATOM 1261 C C . GLY A 1 163 ? -0.529 -0.160 21.227 1.00 86.75 163 GLY A C 1
ATOM 1262 O O . GLY A 1 163 ? -0.905 0.999 21.083 1.00 86.75 163 GLY A O 1
ATOM 1263 N N . GLY A 1 164 ? 0.711 -0.542 20.897 1.00 89.88 164 GLY A N 1
ATOM 1264 C CA . GLY A 1 164 ? 1.752 0.385 20.421 1.00 89.88 164 GLY A CA 1
ATOM 1265 C C . GLY A 1 164 ? 1.765 0.578 18.901 1.00 89.88 164 GLY A C 1
ATOM 1266 O O . GLY A 1 164 ? 1.507 -0.365 18.156 1.00 89.88 164 GLY A O 1
ATOM 1267 N N . PHE A 1 165 ? 2.123 1.768 18.416 1.00 90.50 165 PHE A N 1
ATOM 1268 C CA . PHE A 1 165 ? 2.275 2.028 16.980 1.00 90.50 165 PHE A CA 1
ATOM 1269 C C . PHE A 1 165 ? 3.666 1.650 16.482 1.00 90.50 165 PHE A C 1
ATOM 1271 O O . PHE A 1 165 ? 4.673 2.059 17.050 1.00 90.50 165 PHE A O 1
ATOM 1278 N N . HIS A 1 166 ? 3.710 0.895 15.390 1.00 90.50 166 HIS A N 1
ATOM 1279 C CA . HIS A 1 166 ? 4.944 0.473 14.745 1.00 90.50 166 HIS A CA 1
ATOM 1280 C C . HIS A 1 166 ? 4.961 0.996 13.318 1.00 90.50 166 HIS A C 1
ATOM 1282 O O . HIS A 1 166 ? 3.970 0.884 12.592 1.00 90.50 166 HIS A O 1
ATOM 1288 N N . ARG A 1 167 ? 6.098 1.569 12.922 1.00 93.12 167 ARG A N 1
ATOM 1289 C CA . ARG A 1 167 ? 6.360 1.906 11.528 1.00 93.12 167 ARG A CA 1
ATOM 1290 C C . ARG A 1 167 ? 6.708 0.621 10.790 1.00 93.12 167 ARG A C 1
ATOM 1292 O O . ARG A 1 167 ? 7.667 -0.058 11.142 1.00 93.12 167 ARG A O 1
ATOM 1299 N N . MET A 1 168 ? 5.941 0.322 9.758 1.00 93.38 168 MET A N 1
ATOM 1300 C CA . MET A 1 168 ? 6.183 -0.777 8.841 1.00 93.38 168 MET A CA 1
ATOM 1301 C C . MET A 1 168 ? 6.795 -0.226 7.556 1.00 93.38 168 MET A C 1
ATOM 1303 O O . MET A 1 168 ? 6.461 0.877 7.115 1.00 93.38 168 MET A O 1
ATOM 1307 N N . CYS A 1 169 ? 7.706 -0.994 6.969 1.00 95.12 169 CYS A N 1
ATOM 1308 C CA . CYS A 1 169 ? 8.350 -0.677 5.705 1.00 95.12 169 CYS A CA 1
ATOM 1309 C C . CYS A 1 169 ? 8.560 -1.970 4.915 1.00 95.12 169 CYS A C 1
ATOM 1311 O O . CYS A 1 169 ? 8.994 -2.972 5.485 1.00 95.12 169 CYS A O 1
ATOM 1313 N N . ALA A 1 170 ? 8.266 -1.943 3.620 1.00 95.31 170 ALA A N 1
ATOM 1314 C CA . ALA A 1 170 ? 8.618 -2.997 2.680 1.00 95.31 170 ALA A CA 1
ATOM 1315 C C . ALA A 1 170 ? 9.280 -2.364 1.454 1.00 95.31 170 ALA A C 1
ATOM 1317 O O . ALA A 1 170 ? 8.740 -1.412 0.893 1.00 95.31 170 ALA A O 1
ATOM 1318 N N . SER A 1 171 ? 10.436 -2.878 1.034 1.00 96.62 171 SER A N 1
ATOM 1319 C CA . SER A 1 171 ? 11.028 -2.469 -0.243 1.00 96.62 171 SER A CA 1
ATOM 1320 C C . SER A 1 171 ? 10.166 -2.980 -1.400 1.00 96.62 171 SER A C 1
ATOM 1322 O O . SER A 1 171 ? 9.633 -4.087 -1.336 1.00 96.62 171 SER A O 1
ATOM 1324 N N . THR A 1 172 ? 10.040 -2.211 -2.476 1.00 96.00 172 THR A N 1
ATOM 1325 C CA . THR A 1 172 ? 9.377 -2.676 -3.699 1.00 96.00 172 THR A CA 1
ATOM 1326 C C . THR A 1 172 ? 10.157 -3.805 -4.372 1.00 96.00 172 THR A C 1
ATOM 1328 O O . THR A 1 172 ? 9.546 -4.664 -4.993 1.00 96.00 172 THR A O 1
ATOM 1331 N N . SER A 1 173 ? 11.475 -3.892 -4.157 1.00 95.62 173 SER A N 1
ATOM 1332 C CA . SER A 1 173 ? 12.325 -4.980 -4.673 1.00 95.62 173 SER A CA 1
ATOM 1333 C C . SER A 1 173 ? 11.951 -6.375 -4.154 1.00 95.62 173 SER A C 1
ATOM 1335 O O . SER A 1 173 ? 12.202 -7.371 -4.828 1.00 95.62 173 SER A O 1
ATOM 1337 N N . VAL A 1 174 ? 11.337 -6.471 -2.967 1.00 96.25 174 VAL A N 1
ATOM 1338 C CA . VAL A 1 174 ? 10.904 -7.757 -2.394 1.00 96.25 174 VAL A CA 1
ATOM 1339 C C . VAL A 1 174 ? 9.473 -8.122 -2.787 1.00 96.25 174 VAL A C 1
ATOM 1341 O O . VAL A 1 174 ? 9.007 -9.206 -2.436 1.00 96.25 174 VAL A O 1
ATOM 1344 N N . ILE A 1 175 ? 8.749 -7.231 -3.471 1.00 96.62 175 ILE A N 1
ATOM 1345 C CA . ILE A 1 175 ? 7.379 -7.476 -3.920 1.00 96.62 175 ILE A CA 1
ATOM 1346 C C . ILE A 1 175 ? 7.429 -8.396 -5.140 1.00 96.62 175 ILE A C 1
ATOM 1348 O O . ILE A 1 175 ? 7.975 -8.044 -6.179 1.00 96.62 175 ILE A O 1
ATOM 1352 N N . THR A 1 176 ? 6.838 -9.584 -5.020 1.00 96.31 176 THR A N 1
ATOM 1353 C CA . THR A 1 176 ? 6.819 -10.587 -6.096 1.00 96.31 176 THR A CA 1
ATOM 1354 C C . THR A 1 176 ? 5.579 -10.476 -6.972 1.00 96.31 176 THR A C 1
ATOM 1356 O O . THR A 1 176 ? 5.610 -10.833 -8.144 1.00 96.31 176 THR A O 1
ATOM 1359 N N . SER A 1 177 ? 4.461 -10.008 -6.414 1.00 96.44 177 SER A N 1
ATOM 1360 C CA . SER A 1 177 ? 3.240 -9.720 -7.170 1.00 96.44 177 SER A CA 1
ATOM 1361 C C . SER A 1 177 ? 2.321 -8.784 -6.397 1.00 96.44 177 SER A C 1
ATOM 1363 O O . SER A 1 177 ? 2.256 -8.827 -5.164 1.00 96.44 177 SER A O 1
ATOM 1365 N N . VAL A 1 178 ? 1.571 -7.972 -7.138 1.00 97.81 178 VAL A N 1
ATOM 1366 C CA . VAL A 1 178 ? 0.529 -7.093 -6.605 1.00 97.81 178 VAL A CA 1
ATOM 1367 C C . VAL A 1 178 ? -0.756 -7.369 -7.363 1.00 97.81 178 VAL A C 1
ATOM 1369 O O . VAL A 1 178 ? -0.772 -7.380 -8.591 1.00 97.81 178 VAL A O 1
ATOM 1372 N N . GLN A 1 179 ? -1.834 -7.634 -6.636 1.00 96.88 179 GLN A N 1
ATOM 1373 C CA . GLN A 1 179 ? -3.128 -7.970 -7.217 1.00 96.88 179 GLN A CA 1
ATOM 1374 C C . GLN A 1 179 ? -4.218 -7.123 -6.581 1.00 96.88 179 GLN A C 1
ATOM 1376 O O . GLN A 1 179 ? -4.207 -6.879 -5.374 1.00 96.88 179 GLN A O 1
ATOM 1381 N N . MET A 1 180 ? -5.183 -6.706 -7.397 1.00 96.19 180 MET A N 1
ATOM 1382 C CA . MET A 1 180 ? -6.428 -6.137 -6.905 1.00 96.19 180 MET A CA 1
ATOM 1383 C C . MET A 1 180 ? -7.497 -7.226 -6.890 1.00 96.19 180 MET A C 1
ATOM 1385 O O . MET A 1 180 ? -7.697 -7.899 -7.898 1.00 96.19 180 MET A O 1
ATOM 1389 N N . ALA A 1 181 ? -8.195 -7.384 -5.773 1.00 94.62 181 ALA A N 1
ATOM 1390 C CA . ALA A 1 181 ? -9.340 -8.278 -5.657 1.00 94.62 181 ALA A CA 1
ATOM 1391 C C . ALA A 1 181 ? -10.561 -7.495 -5.174 1.00 94.62 181 ALA A C 1
ATOM 1393 O O . ALA A 1 181 ? -10.430 -6.560 -4.385 1.00 94.62 181 ALA A O 1
ATOM 1394 N N . ASN A 1 182 ? -11.750 -7.894 -5.618 1.00 90.38 182 ASN A N 1
ATOM 1395 C CA . ASN A 1 182 ? -12.996 -7.361 -5.081 1.00 90.38 182 ASN A CA 1
ATOM 1396 C C . ASN A 1 182 ? -13.453 -8.262 -3.931 1.00 90.38 182 ASN A C 1
ATOM 1398 O O . ASN A 1 182 ? -13.597 -9.472 -4.105 1.00 90.38 182 ASN A O 1
ATOM 1402 N N . ALA A 1 183 ? -13.655 -7.682 -2.753 1.00 84.25 183 ALA A N 1
ATOM 1403 C CA . ALA A 1 183 ? -14.248 -8.368 -1.616 1.00 84.25 183 ALA A CA 1
ATOM 1404 C C . ALA A 1 183 ? -15.757 -8.133 -1.637 1.00 84.25 183 ALA A C 1
ATOM 1406 O O . ALA A 1 183 ? -16.250 -7.170 -1.045 1.00 84.25 183 ALA A O 1
ATOM 1407 N N . GLU A 1 184 ? -16.495 -9.002 -2.325 1.00 80.75 184 GLU A N 1
ATOM 1408 C CA . GLU A 1 184 ? -17.953 -8.949 -2.262 1.00 80.75 184 GLU A CA 1
ATOM 1409 C C . GLU A 1 184 ? -18.426 -9.181 -0.818 1.00 80.75 184 GLU A C 1
ATOM 1411 O O . GLU A 1 184 ? -17.990 -10.111 -0.138 1.00 80.75 184 GLU A O 1
ATOM 1416 N N . GLY A 1 185 ? -19.286 -8.288 -0.323 1.00 72.38 185 GLY A N 1
ATOM 1417 C CA . GLY A 1 185 ? -19.904 -8.404 1.000 1.00 72.38 185 GLY A CA 1
ATOM 1418 C C . GLY A 1 185 ? -19.043 -7.977 2.197 1.00 72.38 185 GLY A C 1
ATOM 1419 O O . GLY A 1 185 ? -19.488 -8.130 3.333 1.00 72.38 185 GLY A O 1
ATOM 1420 N N . SER A 1 186 ? -17.840 -7.425 1.999 1.00 70.50 186 SER A N 1
ATOM 1421 C CA . SER A 1 186 ? -17.044 -6.874 3.107 1.00 70.50 186 SER A CA 1
ATOM 1422 C C . SER A 1 186 ? -17.470 -5.430 3.422 1.00 70.50 186 SER A C 1
ATOM 1424 O O . SER A 1 186 ? -17.180 -4.533 2.629 1.00 70.50 186 SER A O 1
ATOM 1426 N N . PRO A 1 187 ? -18.063 -5.139 4.599 1.00 68.94 187 PRO A N 1
ATOM 1427 C CA . PRO A 1 187 ? -18.455 -3.769 4.959 1.00 68.94 187 PRO A CA 1
ATOM 1428 C C . PRO A 1 187 ? -17.252 -2.829 5.152 1.00 68.94 187 PRO A C 1
ATOM 1430 O O . PRO A 1 187 ? -17.397 -1.611 5.176 1.00 68.94 187 PRO A O 1
ATOM 1433 N N . LEU A 1 188 ? -16.049 -3.387 5.317 1.00 66.19 188 LEU A N 1
ATOM 1434 C CA . LEU A 1 188 ? -14.841 -2.648 5.692 1.00 66.19 188 LEU A CA 1
ATOM 1435 C C . LEU A 1 188 ? -13.979 -2.236 4.489 1.00 66.19 188 LEU A C 1
ATOM 1437 O O . LEU A 1 188 ? -12.949 -1.592 4.668 1.00 66.19 188 LEU A O 1
ATOM 1441 N N . GLY A 1 189 ? -14.364 -2.597 3.267 1.00 65.69 189 GLY A N 1
ATOM 1442 C CA . GLY A 1 189 ? -13.641 -2.236 2.050 1.00 65.69 189 GLY A CA 1
ATOM 1443 C C . GLY A 1 189 ? -13.927 -3.233 0.940 1.00 65.69 189 GLY A C 1
ATOM 1444 O O . GLY A 1 189 ? -13.707 -4.430 1.126 1.00 65.69 189 GLY A O 1
ATOM 1445 N N . GLU A 1 190 ? -14.411 -2.717 -0.184 1.00 86.00 190 GLU A N 1
ATOM 1446 C CA . GLU A 1 190 ? -14.803 -3.490 -1.367 1.00 86.00 190 GLU A CA 1
ATOM 1447 C C . GLU A 1 190 ? -13.593 -3.867 -2.227 1.00 86.00 190 GLU A C 1
ATOM 1449 O O . GLU A 1 190 ? -13.631 -4.859 -2.949 1.00 86.00 190 GLU A O 1
ATOM 1454 N N . TYR A 1 191 ? -12.502 -3.098 -2.136 1.00 95.06 191 TYR A N 1
ATOM 1455 C CA . TYR A 1 191 ? -11.342 -3.238 -3.017 1.00 95.06 191 TYR A CA 1
ATOM 1456 C C . TYR A 1 191 ? -10.107 -3.593 -2.201 1.00 95.06 191 TYR A C 1
ATOM 1458 O O . TYR A 1 191 ? -9.622 -2.793 -1.400 1.00 95.06 191 TYR A O 1
ATOM 1466 N N . LEU A 1 192 ? -9.595 -4.800 -2.396 1.00 95.62 192 LEU A N 1
ATOM 1467 C CA . LEU A 1 192 ? -8.406 -5.300 -1.725 1.00 95.62 192 LEU A CA 1
ATOM 1468 C C . LEU A 1 192 ? -7.196 -5.144 -2.633 1.00 95.62 192 LEU A C 1
ATOM 1470 O O . LEU A 1 192 ? -7.234 -5.554 -3.790 1.00 95.62 192 LEU A O 1
ATOM 1474 N N . VAL A 1 193 ? -6.104 -4.621 -2.089 1.00 97.50 193 VAL A N 1
ATOM 1475 C CA . VAL A 1 193 ? -4.779 -4.690 -2.709 1.00 97.50 193 VAL A CA 1
ATOM 1476 C C . VAL A 1 193 ? -3.978 -5.740 -1.957 1.00 97.50 193 VAL A C 1
ATOM 1478 O O . VAL A 1 193 ? -3.656 -5.550 -0.785 1.00 97.50 193 VAL A O 1
ATOM 1481 N N . VAL A 1 194 ? -3.687 -6.857 -2.618 1.00 96.81 194 VAL A N 1
ATOM 1482 C CA . VAL A 1 194 ? -2.903 -7.974 -2.083 1.00 96.81 194 VAL A CA 1
ATOM 1483 C C . VAL A 1 194 ? -1.488 -7.882 -2.638 1.00 96.81 194 VAL A C 1
ATOM 1485 O O . VAL A 1 194 ? -1.273 -8.009 -3.840 1.00 96.81 194 VAL A O 1
ATOM 1488 N N . ILE A 1 195 ? -0.525 -7.677 -1.748 1.00 97.69 195 ILE A N 1
ATOM 1489 C CA . ILE A 1 195 ? 0.903 -7.592 -2.044 1.00 97.69 195 ILE A CA 1
ATOM 1490 C C . ILE A 1 195 ? 1.543 -8.874 -1.523 1.00 97.69 195 ILE A C 1
ATOM 1492 O O . ILE A 1 195 ? 1.542 -9.122 -0.313 1.00 97.69 195 ILE A O 1
ATOM 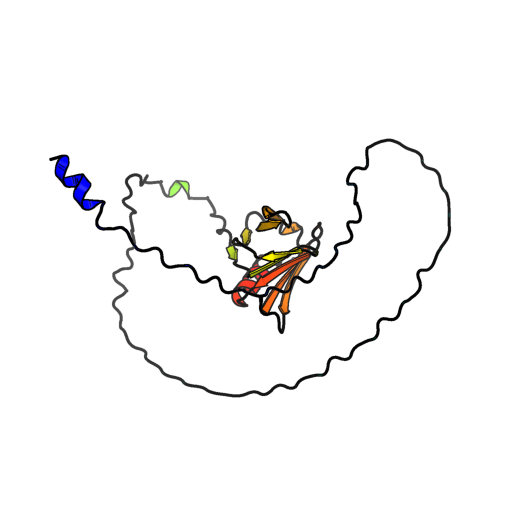1496 N N . ASN A 1 196 ? 2.081 -9.694 -2.419 1.00 97.00 196 ASN A N 1
ATOM 1497 C CA . ASN A 1 196 ? 2.902 -10.835 -2.032 1.00 97.00 196 ASN A CA 1
ATOM 1498 C C . ASN A 1 196 ? 4.375 -10.416 -2.054 1.00 97.00 196 ASN A C 1
ATOM 1500 O O . ASN A 1 196 ? 4.812 -9.699 -2.955 1.00 97.00 196 ASN A O 1
ATOM 1504 N N . THR A 1 197 ? 5.135 -10.851 -1.054 1.00 96.88 197 THR A N 1
ATOM 1505 C CA . THR A 1 197 ? 6.555 -10.518 -0.910 1.00 96.88 197 THR A CA 1
ATOM 1506 C C . THR A 1 197 ? 7.398 -11.784 -0.763 1.00 96.88 197 THR A C 1
ATOM 1508 O O . THR A 1 197 ? 6.889 -12.845 -0.392 1.00 96.88 197 THR A O 1
ATOM 1511 N N . SER A 1 198 ? 8.694 -11.681 -1.056 1.00 96.94 198 SER A N 1
ATOM 1512 C CA . SER A 1 198 ? 9.674 -12.761 -0.876 1.00 96.94 198 SER A CA 1
ATOM 1513 C C . SER A 1 198 ? 10.160 -12.916 0.571 1.00 96.94 198 SER A C 1
ATOM 1515 O O . SER A 1 198 ? 10.824 -13.899 0.896 1.00 96.94 198 SER A O 1
ATOM 1517 N N . ILE A 1 199 ? 9.820 -11.974 1.455 1.00 94.88 199 ILE A N 1
ATOM 1518 C CA . ILE A 1 199 ? 10.237 -11.955 2.863 1.00 94.88 199 ILE A CA 1
ATOM 1519 C C . ILE A 1 199 ? 9.048 -12.213 3.795 1.00 94.88 199 ILE A C 1
ATOM 1521 O O . ILE A 1 199 ? 7.907 -12.349 3.365 1.00 94.88 199 ILE A O 1
ATOM 1525 N N . ARG A 1 200 ? 9.285 -12.298 5.108 1.00 93.12 200 ARG A N 1
ATOM 1526 C CA . ARG A 1 200 ? 8.197 -12.280 6.096 1.00 93.12 200 ARG A CA 1
ATOM 1527 C C . ARG A 1 200 ? 7.885 -10.825 6.467 1.00 93.12 200 ARG A C 1
ATOM 1529 O O . ARG A 1 200 ? 8.813 -10.111 6.836 1.00 93.12 200 ARG A O 1
ATOM 1536 N N . PRO A 1 201 ? 6.614 -10.387 6.423 1.00 92.56 201 PRO A N 1
ATOM 1537 C CA . PRO A 1 201 ? 5.405 -11.140 6.067 1.00 92.56 201 PRO A CA 1
ATOM 1538 C C . PRO A 1 201 ? 5.274 -11.370 4.550 1.00 92.56 201 PRO A C 1
ATOM 1540 O O . PRO A 1 201 ? 5.339 -10.426 3.770 1.00 92.56 201 PRO A O 1
ATOM 1543 N N . SER A 1 202 ? 4.993 -12.614 4.140 1.00 95.50 202 SER A N 1
ATOM 1544 C CA . SER A 1 202 ? 4.913 -13.003 2.717 1.00 95.50 202 SER A CA 1
ATOM 1545 C C . SER A 1 202 ? 3.686 -12.450 1.998 1.00 95.50 202 SER A C 1
ATOM 1547 O O . SER A 1 202 ? 3.608 -12.492 0.773 1.00 95.50 202 SER A O 1
ATOM 1549 N N . ARG A 1 203 ? 2.710 -11.947 2.757 1.00 96.44 203 ARG A N 1
ATOM 1550 C CA . ARG A 1 203 ? 1.507 -11.305 2.242 1.00 96.44 203 ARG A CA 1
ATOM 1551 C C . ARG A 1 203 ? 1.116 -10.128 3.124 1.00 96.44 203 ARG A C 1
ATOM 1553 O O . ARG A 1 203 ? 1.011 -10.261 4.347 1.00 96.44 203 ARG A O 1
ATOM 1560 N N . ILE A 1 204 ? 0.856 -9.007 2.468 1.00 96.06 204 ILE A N 1
ATOM 1561 C CA . ILE A 1 204 ? 0.288 -7.787 3.035 1.00 96.06 204 ILE A CA 1
ATOM 1562 C C . ILE A 1 204 ? -0.972 -7.488 2.231 1.00 96.06 204 ILE A C 1
ATOM 15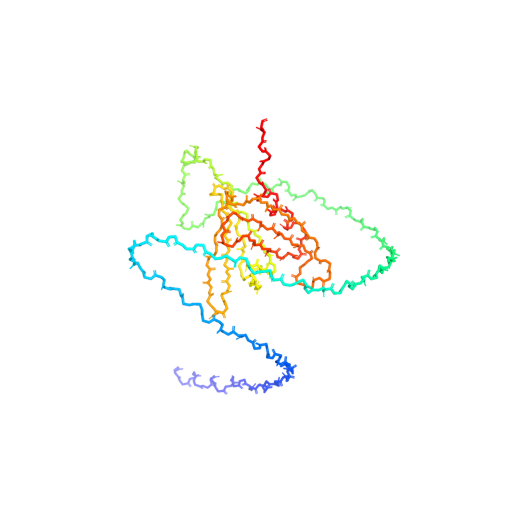64 O O . ILE A 1 204 ? -0.976 -7.589 1.007 1.00 96.06 204 ILE A O 1
ATOM 1568 N N . THR A 1 205 ? -2.076 -7.175 2.892 1.00 95.94 205 THR A N 1
ATOM 1569 C CA . THR A 1 205 ? -3.326 -6.816 2.218 1.00 95.94 205 THR A CA 1
ATOM 1570 C C . THR A 1 205 ? -3.845 -5.505 2.771 1.00 95.94 205 THR A C 1
ATOM 1572 O O . THR A 1 205 ? -3.912 -5.336 3.983 1.00 95.94 205 THR A O 1
ATOM 1575 N N . PHE A 1 206 ? -4.229 -4.590 1.890 1.00 96.25 206 PHE A N 1
ATOM 1576 C CA . PHE A 1 206 ? -4.868 -3.329 2.249 1.00 96.25 206 PHE A CA 1
ATOM 1577 C C . PHE A 1 206 ? -6.298 -3.312 1.717 1.00 96.25 206 PHE A C 1
ATOM 1579 O O . PHE A 1 206 ? -6.522 -3.600 0.542 1.00 96.25 206 PHE A O 1
ATOM 1586 N N . GLY A 1 207 ? -7.262 -2.977 2.571 1.00 94.88 207 GLY A N 1
ATOM 1587 C CA . GLY A 1 207 ? -8.656 -2.803 2.173 1.00 94.88 207 GLY A CA 1
ATOM 1588 C C . GLY A 1 207 ? -8.978 -1.337 1.921 1.00 94.88 207 GLY A C 1
ATOM 1589 O O . GLY A 1 207 ? -8.809 -0.505 2.809 1.00 94.88 207 GLY A O 1
ATOM 1590 N N . PHE A 1 208 ? -9.471 -1.010 0.732 1.00 95.06 208 PHE A N 1
ATOM 1591 C CA . PHE A 1 208 ? -9.832 0.342 0.316 1.00 95.06 208 PHE A CA 1
ATOM 1592 C C . PHE A 1 208 ? -11.342 0.507 0.173 1.00 95.06 208 PHE A C 1
ATOM 1594 O O . PHE A 1 208 ? -12.056 -0.393 -0.269 1.00 95.06 208 PHE A O 1
ATOM 1601 N N . LYS A 1 209 ? -11.817 1.717 0.486 1.00 92.62 209 LYS A N 1
ATOM 1602 C CA . LYS A 1 209 ? -13.202 2.130 0.216 1.00 92.62 209 LYS A CA 1
ATOM 1603 C C . LYS A 1 209 ? -13.423 2.513 -1.249 1.00 92.62 209 LYS A C 1
ATOM 1605 O O . LYS A 1 209 ? -14.518 2.349 -1.760 1.00 92.62 209 LYS A O 1
ATOM 1610 N N . LYS A 1 210 ? -12.397 3.051 -1.920 1.00 93.56 210 LYS A N 1
ATOM 1611 C CA . LYS A 1 210 ? -12.477 3.541 -3.303 1.00 93.56 210 LYS A CA 1
ATOM 1612 C C . LYS A 1 210 ? -11.603 2.700 -4.225 1.00 93.56 210 LYS A C 1
ATOM 1614 O O . LYS A 1 210 ? -10.405 2.560 -3.984 1.00 93.56 210 LYS A O 1
ATOM 1619 N N . SER A 1 211 ? -12.180 2.226 -5.327 1.00 94.50 211 SER A N 1
ATOM 1620 C CA . SER A 1 211 ? -11.449 1.459 -6.345 1.00 94.50 211 SER A CA 1
ATOM 1621 C C . SER A 1 211 ? -10.348 2.265 -7.030 1.00 94.50 211 SER A C 1
ATOM 1623 O O . SER A 1 211 ? -9.338 1.706 -7.443 1.00 94.50 211 SER A O 1
ATOM 1625 N N . THR A 1 212 ? -10.513 3.586 -7.136 1.00 96.56 212 THR A N 1
ATOM 1626 C CA . THR A 1 212 ? -9.510 4.486 -7.720 1.00 96.56 212 THR A CA 1
ATOM 1627 C C . THR A 1 212 ? -8.192 4.448 -6.960 1.00 96.56 212 THR A C 1
ATOM 1629 O O . THR A 1 212 ? -7.137 4.411 -7.585 1.00 96.56 212 THR A O 1
ATOM 1632 N N . ASP A 1 213 ? -8.250 4.422 -5.630 1.00 96.56 213 ASP A N 1
ATOM 1633 C CA . ASP A 1 213 ? -7.062 4.476 -4.777 1.00 96.56 213 ASP A CA 1
ATOM 1634 C C . ASP A 1 213 ? -6.352 3.120 -4.780 1.00 96.56 213 ASP A C 1
ATOM 1636 O O . ASP A 1 213 ? -5.137 3.065 -4.961 1.00 96.56 213 ASP A O 1
ATOM 1640 N N . ALA A 1 214 ? -7.124 2.029 -4.702 1.00 96.88 214 ALA A N 1
ATOM 1641 C CA . ALA A 1 214 ? -6.612 0.669 -4.847 1.00 96.88 214 ALA A CA 1
ATOM 1642 C C . ALA A 1 214 ? -5.901 0.467 -6.196 1.00 96.88 214 ALA A C 1
ATOM 1644 O O . ALA A 1 214 ? -4.759 0.013 -6.228 1.00 96.88 214 ALA A O 1
ATOM 1645 N N . ARG A 1 215 ? -6.534 0.870 -7.311 1.00 97.50 215 ARG A N 1
ATOM 1646 C CA . ARG A 1 215 ? -5.935 0.776 -8.654 1.00 97.50 215 ARG A CA 1
ATOM 1647 C C . ARG A 1 215 ? -4.647 1.582 -8.771 1.00 97.50 215 ARG A C 1
ATOM 1649 O O . ARG A 1 215 ? -3.661 1.061 -9.276 1.00 97.50 215 ARG A O 1
ATOM 1656 N N . LYS A 1 216 ? -4.636 2.829 -8.290 1.00 97.69 216 LYS A N 1
ATOM 1657 C CA . LYS A 1 216 ? -3.431 3.674 -8.304 1.00 97.69 216 LYS A CA 1
ATOM 1658 C C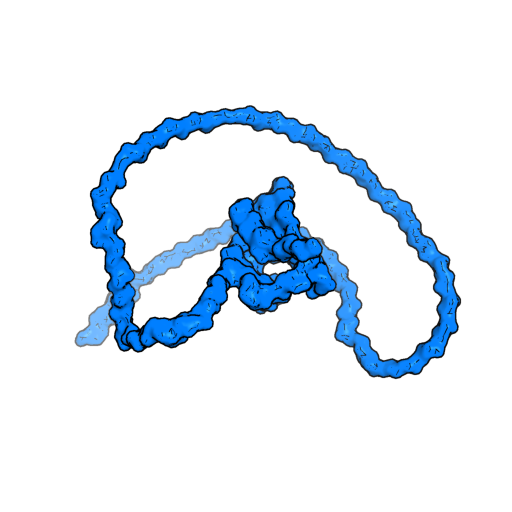 . LYS A 1 216 ? -2.282 3.024 -7.535 1.00 97.69 216 LYS A C 1
ATOM 1660 O O . LYS A 1 216 ? -1.165 2.996 -8.036 1.00 97.69 216 LYS A O 1
ATOM 1665 N N . MET A 1 217 ? -2.558 2.461 -6.359 1.00 98.12 217 MET A N 1
ATOM 1666 C CA . MET A 1 217 ? -1.542 1.763 -5.572 1.00 98.12 217 MET A CA 1
ATOM 1667 C C . MET A 1 217 ? -0.996 0.536 -6.311 1.00 98.12 217 MET A C 1
ATOM 1669 O O . MET A 1 217 ? 0.212 0.335 -6.340 1.00 98.12 217 MET A O 1
ATOM 1673 N N . VAL A 1 218 ? -1.864 -0.258 -6.947 1.00 97.75 218 VAL A N 1
ATOM 1674 C CA . VAL A 1 218 ? -1.446 -1.423 -7.746 1.00 97.75 218 VAL A CA 1
ATOM 1675 C C . VAL A 1 218 ? -0.533 -0.999 -8.892 1.00 97.75 218 VAL A C 1
ATOM 1677 O O . VAL A 1 218 ? 0.520 -1.600 -9.062 1.00 97.75 218 VAL A O 1
ATOM 1680 N N . VAL A 1 219 ? -0.891 0.054 -9.633 1.00 96.75 219 VAL A N 1
ATOM 1681 C CA . VAL A 1 219 ? -0.066 0.575 -10.736 1.00 96.75 219 VAL A CA 1
ATOM 1682 C C . VAL A 1 219 ? 1.313 1.014 -10.242 1.00 96.75 219 VAL A C 1
ATOM 1684 O O . VAL A 1 219 ? 2.304 0.674 -10.873 1.00 96.75 219 VAL A O 1
ATOM 1687 N N . LEU A 1 220 ? 1.396 1.708 -9.103 1.00 96.50 220 LEU A N 1
ATOM 1688 C CA . LEU A 1 220 ? 2.683 2.167 -8.563 1.00 96.50 220 LEU A CA 1
ATOM 1689 C C . LEU A 1 220 ? 3.568 1.045 -8.012 1.00 96.50 220 LEU A C 1
ATOM 1691 O O . LEU A 1 220 ? 4.785 1.197 -7.976 1.00 96.50 220 LEU A O 1
ATOM 1695 N N . LEU A 1 221 ? 2.974 -0.049 -7.533 1.00 97.12 221 LEU A N 1
ATOM 1696 C CA . LEU A 1 221 ? 3.713 -1.157 -6.918 1.00 97.12 221 LEU A CA 1
ATOM 1697 C C . LEU A 1 221 ? 3.978 -2.324 -7.862 1.00 97.12 221 LEU A C 1
ATOM 1699 O O . LEU A 1 221 ? 4.748 -3.217 -7.513 1.00 97.12 221 LEU A O 1
ATOM 1703 N N . THR A 1 222 ? 3.329 -2.350 -9.022 1.00 95.56 222 THR A N 1
ATOM 1704 C CA . THR A 1 222 ? 3.598 -3.363 -10.037 1.00 95.56 222 THR A CA 1
ATOM 1705 C C . THR A 1 222 ? 4.891 -2.975 -10.746 1.00 95.56 222 THR A C 1
ATOM 1707 O O . THR A 1 222 ? 4.934 -1.898 -11.344 1.00 95.56 222 THR A O 1
ATOM 1710 N N . PRO A 1 223 ? 5.951 -3.800 -10.679 1.00 84.50 223 PRO A N 1
ATOM 1711 C CA . PRO A 1 223 ? 7.176 -3.505 -11.403 1.00 84.50 223 PRO A CA 1
ATOM 1712 C C . PRO A 1 223 ? 6.871 -3.402 -12.905 1.00 84.50 223 PRO A C 1
ATOM 1714 O O . PRO A 1 223 ? 6.012 -4.142 -13.404 1.00 84.50 223 PRO A O 1
ATOM 1717 N N . PRO A 1 224 ? 7.538 -2.489 -13.632 1.00 84.12 224 PRO A N 1
ATOM 1718 C CA . PRO A 1 224 ? 7.370 -2.399 -15.073 1.00 84.12 224 PRO A CA 1
ATOM 1719 C C . PRO A 1 224 ? 7.697 -3.760 -15.700 1.00 84.12 224 PRO A C 1
ATOM 1721 O O . PRO A 1 224 ? 8.589 -4.454 -15.201 1.00 84.12 224 PRO A O 1
ATOM 1724 N N . PRO A 1 225 ? 6.985 -4.171 -16.765 1.00 82.81 225 PRO A N 1
ATOM 1725 C CA . PRO A 1 225 ? 7.327 -5.396 -17.466 1.00 82.81 225 PRO A CA 1
ATOM 1726 C C . PRO A 1 225 ? 8.790 -5.283 -17.885 1.00 82.81 225 PRO A C 1
ATOM 1728 O O . PRO A 1 225 ? 9.156 -4.366 -18.620 1.00 82.81 225 PRO A O 1
ATOM 1731 N N . HIS A 1 226 ? 9.638 -6.173 -17.365 1.00 78.75 226 HIS A N 1
ATOM 1732 C CA . HIS A 1 226 ? 10.998 -6.290 -17.860 1.00 78.75 226 HIS A CA 1
ATOM 1733 C C . HIS A 1 226 ? 10.869 -6.585 -19.353 1.00 78.75 226 HIS A C 1
ATOM 1735 O O . HIS A 1 226 ? 10.373 -7.647 -19.729 1.00 78.75 226 HIS A O 1
ATOM 1741 N N . HIS A 1 227 ? 11.229 -5.613 -20.192 1.00 63.69 227 HIS A N 1
ATOM 1742 C CA . HIS A 1 227 ? 11.489 -5.860 -21.601 1.00 63.69 227 HIS A CA 1
ATOM 1743 C C . HIS A 1 227 ? 12.689 -6.806 -21.633 1.00 63.69 227 HIS A C 1
ATOM 1745 O O . HIS A 1 227 ? 13.831 -6.367 -21.521 1.00 63.69 227 HIS A O 1
ATOM 1751 N N . ALA A 1 228 ? 12.386 -8.102 -21.605 1.00 52.16 228 ALA A N 1
ATOM 1752 C CA . ALA A 1 228 ? 13.341 -9.173 -21.820 1.00 52.16 228 ALA A CA 1
ATOM 1753 C C . ALA A 1 228 ? 13.834 -9.146 -23.268 1.00 52.16 228 ALA A C 1
ATOM 1755 O O . ALA A 1 228 ? 13.029 -8.763 -24.153 1.00 52.16 228 ALA A O 1
#